Protein AF-A0A9D6NBL6-F1 (afdb_monomer_lite)

Sequence (306 aa):
MVRMITLLLVIASLLAPAAAQTPSPPPPVPIMPEVAGKTIQEAGRLLKAAGIEHWQVTSAPNPDMAGIVMAQTPVHGARLAAGREVILSVGTAHGLLDRRSGTLGGWIALGVALGVLVYGGFRLVALAQLPPAPAAPSATEQVDAVLDEALNLLMGRIGSAERAMVLLRETAKEELTVKRVHGLDPDQVWTGEQVSTTILRQATRQGKPLLLVDAVQDVRFGHRSSVADNELRSVLCIPLKDGETTFGLLYADSRMHVAGFDYADLEKARELGRNVEARLLGAGKTWSEGKVPEEPSAAVEGDAFG

Secondary structure (DSSP, 8-state):
---------S--S--------PPPPPPPPPB----TTSBHHHHHHHHHHTT----EEEEEE-GGGBTBEEEEESPTT-B--TTPPPEEEEEE------SS-------SSSSSSSS--SS----------PPPPPPPPPHHHHHHHHHHHHHHHHHHHSTT-SEEEEEEE-TTTSSEEEEEEESS-TTTTTTS--S-HHHHHHHHHHT--EEESSTTT-TTTTT-HHHHHTT-SEEEEEEEEETTEEEEEEEEEESS-TTSS-HHHHHHHHHHHHHHHHHHHHTT------PPPPP-----------

Foldseek 3Di:
DDDDDDDDDDDDDDPDPPPPPPPDPPPQFQFQADQAFHAPVVSVVVCVVSVNPAAAEAEDADQVQARGFHDWPPDGRDGHDPPRHIYTYGHHHDDPDDPPDPDDDDDPPPPPPPPPPDDDDDDDPDPPDDDPDPPDDDLVRLLLVLQVVLQCCCPPPFFPFQKKFKWFQDQVPLETATPDIHNDDNVCVQVVLLAQLVVVQCCQVVVDKDWDLAQCPPPVHVPPPSCVSNLFGIKTKHFQDDVPHGGIIIITTDNPDRNSGDPVSNVVSNVSSVVSNVSNVVSPDDGDHGDYDDDPPDPCPDDPDD

pLDDT: mean 71.1, std 20.19, range [29.97, 98.0]

Structure (mmCIF, N/CA/C/O backbone):
data_AF-A0A9D6NBL6-F1
#
_entry.id   AF-A0A9D6NBL6-F1
#
loop_
_atom_site.group_PDB
_atom_site.id
_atom_site.type_symbol
_atom_site.label_atom_id
_atom_site.label_alt_id
_atom_site.label_comp_id
_atom_site.label_asym_id
_atom_site.label_entity_id
_atom_site.label_seq_id
_atom_site.pdbx_PDB_ins_code
_atom_site.Cartn_x
_atom_site.Cartn_y
_atom_site.Cartn_z
_atom_site.occupancy
_atom_site.B_iso_or_equiv
_atom_site.auth_seq_id
_atom_site.auth_comp_id
_atom_site.auth_asym_id
_atom_site.auth_atom_id
_atom_site.pdbx_PDB_model_num
ATOM 1 N N . MET A 1 1 ? 81.855 -2.022 59.767 1.00 42.31 1 MET A N 1
ATOM 2 C CA . MET A 1 1 ? 82.919 -1.512 58.882 1.00 42.31 1 MET A CA 1
ATOM 3 C C . MET A 1 1 ? 82.778 -2.255 57.558 1.00 42.31 1 MET A C 1
ATOM 5 O O . MET A 1 1 ? 82.927 -3.462 57.566 1.00 42.31 1 MET A O 1
ATOM 9 N N . VAL A 1 2 ? 82.393 -1.525 56.50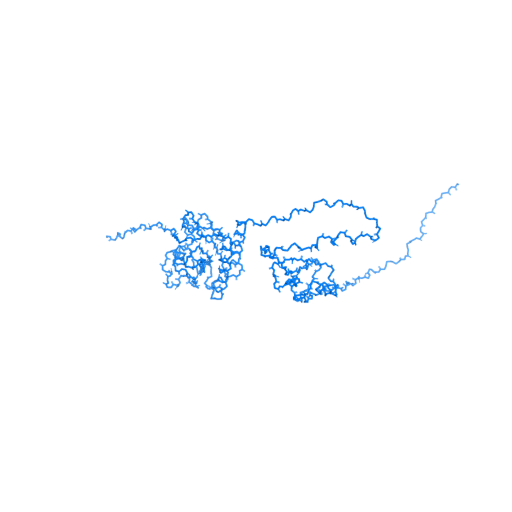2 1.00 38.72 2 VAL A N 1
ATOM 10 C CA . VAL A 1 2 ? 82.451 -1.875 55.060 1.00 38.72 2 VAL A CA 1
ATOM 11 C C . VAL A 1 2 ? 81.585 -3.072 54.595 1.00 38.72 2 VAL A C 1
ATOM 13 O O . VAL A 1 2 ? 81.906 -4.218 54.855 1.00 38.72 2 VAL A O 1
ATOM 16 N N . ARG A 1 3 ? 80.363 -2.856 54.082 1.00 44.72 3 ARG A N 1
ATOM 17 C CA . ARG A 1 3 ? 79.978 -2.484 52.694 1.00 44.72 3 ARG A CA 1
ATOM 18 C C . ARG A 1 3 ? 80.214 -3.586 51.637 1.00 44.72 3 ARG A C 1
ATOM 20 O O . ARG A 1 3 ? 81.350 -3.866 51.302 1.00 44.72 3 ARG A O 1
ATOM 27 N N . MET A 1 4 ? 79.102 -3.984 50.999 1.00 41.03 4 MET A N 1
ATOM 28 C CA . MET A 1 4 ? 78.913 -3.904 49.538 1.00 41.03 4 MET A CA 1
ATOM 29 C C . MET A 1 4 ? 79.675 -4.928 48.675 1.00 41.03 4 MET A C 1
ATOM 31 O O . MET A 1 4 ? 80.868 -4.777 48.489 1.00 41.03 4 MET A O 1
ATOM 35 N N . ILE A 1 5 ? 78.947 -5.906 48.118 1.00 50.53 5 ILE A N 1
ATOM 36 C CA . ILE A 1 5 ? 79.027 -6.496 46.755 1.00 50.53 5 ILE A CA 1
ATOM 37 C C . ILE A 1 5 ? 77.883 -7.541 46.728 1.00 50.53 5 ILE A C 1
ATOM 39 O O . ILE A 1 5 ? 77.929 -8.515 47.465 1.00 50.53 5 ILE A O 1
ATOM 43 N N . THR A 1 6 ? 76.692 -7.277 46.187 1.00 40.00 6 THR A N 1
ATOM 44 C CA . THR A 1 6 ? 76.339 -7.079 44.768 1.00 40.00 6 THR A CA 1
ATOM 45 C C . THR A 1 6 ? 76.388 -8.387 43.962 1.00 40.00 6 THR A C 1
ATOM 47 O O . THR A 1 6 ? 77.454 -8.779 43.511 1.00 40.00 6 THR A O 1
ATOM 50 N N . LEU A 1 7 ? 75.185 -8.926 43.690 1.00 39.47 7 LEU A N 1
ATOM 51 C CA . LEU A 1 7 ? 74.734 -9.441 42.380 1.00 39.47 7 LEU A CA 1
ATOM 52 C C . LEU A 1 7 ? 75.227 -10.834 41.921 1.00 39.47 7 LEU A C 1
ATOM 54 O O . LEU A 1 7 ? 76.333 -11.239 42.233 1.00 39.47 7 LEU A O 1
ATOM 58 N N . LEU A 1 8 ? 74.390 -11.491 41.095 1.00 38.31 8 LEU A N 1
ATOM 59 C CA . LEU A 1 8 ? 74.531 -12.811 40.435 1.00 38.31 8 LEU A CA 1
ATOM 60 C C . LEU A 1 8 ? 74.253 -14.014 41.363 1.00 38.31 8 LEU A C 1
ATOM 62 O O . LEU A 1 8 ? 75.092 -14.396 42.158 1.00 38.31 8 LEU A O 1
ATOM 66 N N . LEU A 1 9 ? 73.090 -14.678 41.348 1.00 41.62 9 LEU A N 1
ATOM 67 C CA . LEU A 1 9 ? 72.479 -15.393 40.219 1.00 41.62 9 LEU A CA 1
ATOM 68 C C . LEU A 1 9 ? 70.997 -15.710 40.537 1.00 41.62 9 LEU A C 1
ATOM 70 O O . LEU A 1 9 ? 70.715 -16.649 41.273 1.00 41.62 9 LEU A O 1
ATOM 74 N N . VAL A 1 10 ? 70.043 -14.958 39.972 1.00 49.22 10 VAL A N 1
ATOM 75 C CA . VAL A 1 10 ? 68.594 -15.301 39.994 1.00 49.22 10 VAL A CA 1
ATOM 76 C C . VAL A 1 10 ? 68.011 -15.374 38.571 1.00 49.22 10 VAL A C 1
ATOM 78 O O . VAL A 1 10 ? 66.807 -15.329 38.372 1.00 49.22 10 VAL A O 1
ATOM 81 N N . ILE A 1 11 ? 68.832 -15.515 37.527 1.00 50.75 11 ILE A N 1
ATOM 82 C CA . ILE A 1 11 ? 68.314 -15.538 36.147 1.00 50.75 11 ILE A CA 1
ATOM 83 C C . ILE A 1 11 ? 68.893 -16.724 35.386 1.00 50.75 11 ILE A C 1
ATOM 85 O O . ILE A 1 11 ? 69.839 -16.581 34.623 1.00 50.75 11 ILE A O 1
ATOM 89 N N . ALA A 1 12 ? 68.316 -17.902 35.613 1.00 47.25 12 ALA A N 1
ATOM 90 C CA . ALA A 1 12 ? 68.414 -19.029 34.690 1.00 47.25 12 ALA A CA 1
ATOM 91 C C . ALA A 1 12 ? 67.346 -20.077 35.026 1.00 47.25 12 ALA A C 1
ATOM 93 O O . ALA A 1 12 ? 67.638 -21.076 35.676 1.00 47.25 12 ALA A O 1
ATOM 94 N N . SER A 1 13 ? 66.103 -19.866 34.586 1.00 48.94 13 SER A N 1
ATOM 95 C CA . SER A 1 13 ? 65.219 -20.984 34.234 1.00 48.94 13 SER A CA 1
ATOM 96 C C . SER A 1 13 ? 64.084 -20.540 33.318 1.00 48.94 13 SER A C 1
ATOM 98 O O . SER A 1 13 ? 63.095 -19.956 33.743 1.00 48.94 13 SER A O 1
ATOM 100 N N . LEU A 1 14 ? 64.291 -20.896 32.051 1.00 51.06 14 LEU A N 1
ATOM 101 C CA . LEU A 1 14 ? 63.302 -21.259 31.044 1.00 51.06 14 LEU A CA 1
ATOM 102 C C . LEU A 1 14 ? 62.357 -20.161 30.545 1.00 51.06 14 LEU A C 1
ATOM 104 O O . LEU A 1 14 ? 61.205 -20.028 30.947 1.00 51.06 14 LEU A O 1
ATOM 108 N N . LEU A 1 15 ? 62.839 -19.512 29.487 1.00 50.31 15 LEU A N 1
ATOM 109 C CA . LEU A 1 15 ? 62.031 -19.132 28.336 1.00 50.31 15 LEU A CA 1
ATOM 110 C C . LEU A 1 15 ? 61.357 -20.402 27.769 1.00 50.31 15 LEU A C 1
ATOM 112 O O . LEU A 1 15 ? 61.924 -21.096 26.926 1.00 50.31 15 LEU A O 1
ATOM 116 N N . ALA A 1 16 ? 60.178 -20.752 28.281 1.00 59.03 16 ALA A N 1
ATOM 117 C CA . ALA A 1 16 ? 59.316 -21.730 27.633 1.00 59.03 16 ALA A CA 1
ATOM 118 C C . ALA A 1 16 ? 58.747 -21.085 26.357 1.00 59.03 16 ALA A C 1
ATOM 120 O O . ALA A 1 16 ? 58.306 -19.931 26.417 1.00 59.03 16 ALA A O 1
ATOM 121 N N . PRO A 1 17 ? 58.742 -21.771 25.201 1.00 50.91 17 PRO A N 1
ATOM 122 C CA . PRO A 1 17 ? 58.008 -21.272 24.051 1.00 50.91 17 PRO A CA 1
ATOM 123 C C . PRO A 1 17 ? 56.546 -21.140 24.473 1.00 50.91 17 PRO A C 1
ATOM 125 O O . PRO A 1 17 ? 55.990 -22.062 25.073 1.00 50.91 17 PRO A O 1
ATOM 128 N N . ALA A 1 18 ? 55.938 -19.986 24.198 1.00 51.62 18 ALA A N 1
ATOM 129 C CA . ALA A 1 18 ? 54.502 -19.817 24.318 1.00 51.62 18 ALA A CA 1
ATOM 130 C C . ALA A 1 18 ? 53.853 -20.895 23.445 1.00 51.62 18 ALA A C 1
ATOM 132 O O . ALA A 1 18 ? 53.799 -20.765 22.222 1.00 51.62 18 ALA A O 1
ATOM 133 N N . ALA A 1 19 ? 53.437 -21.997 24.070 1.00 52.16 19 ALA A N 1
ATOM 134 C CA . ALA A 1 19 ? 52.584 -22.972 23.434 1.00 52.16 19 ALA A CA 1
ATOM 135 C C . ALA A 1 19 ? 51.375 -22.176 22.959 1.00 52.16 19 ALA A C 1
ATOM 137 O O . ALA A 1 19 ? 50.654 -21.591 23.772 1.00 52.16 19 ALA A O 1
ATOM 138 N N . ALA A 1 20 ? 51.237 -22.063 21.638 1.00 48.53 20 ALA A N 1
ATOM 139 C CA . ALA A 1 20 ? 50.058 -21.504 21.021 1.00 48.53 20 ALA A CA 1
ATOM 140 C C . ALA A 1 20 ? 48.868 -22.212 21.665 1.00 48.53 20 ALA A C 1
ATOM 142 O O . ALA A 1 20 ? 48.699 -23.421 21.503 1.00 48.53 20 ALA A O 1
ATOM 143 N N . GLN A 1 21 ? 48.112 -21.474 22.477 1.00 52.16 21 GLN A N 1
ATOM 144 C CA . GLN A 1 21 ? 46.845 -21.949 22.996 1.00 52.16 21 GLN A CA 1
ATOM 145 C C . GLN A 1 21 ? 46.018 -22.248 21.753 1.00 52.16 21 GLN A C 1
ATOM 147 O O . GLN A 1 21 ? 45.609 -21.331 21.041 1.00 52.16 21 GLN A O 1
ATOM 152 N N . THR A 1 22 ? 45.857 -23.529 21.428 1.00 54.91 22 THR A N 1
ATOM 153 C CA . THR A 1 22 ? 44.883 -23.948 20.428 1.00 54.91 22 THR A CA 1
ATOM 154 C C . THR A 1 22 ? 43.569 -23.300 20.841 1.00 54.91 22 THR A C 1
ATOM 156 O O . THR A 1 22 ? 43.183 -23.485 22.002 1.00 54.91 22 THR A O 1
ATOM 159 N N . PRO A 1 23 ? 42.920 -22.496 19.978 1.00 55.72 23 PRO A N 1
ATOM 160 C CA . PRO A 1 23 ? 41.668 -21.863 20.350 1.00 55.72 23 PRO A CA 1
ATOM 161 C C . PRO A 1 23 ? 40.723 -22.968 20.810 1.00 55.72 23 PRO A C 1
ATOM 163 O O . PRO A 1 23 ? 40.489 -23.932 20.077 1.00 55.72 23 PRO A O 1
ATOM 166 N N . SER A 1 24 ? 40.264 -22.863 22.060 1.00 56.25 24 SER A N 1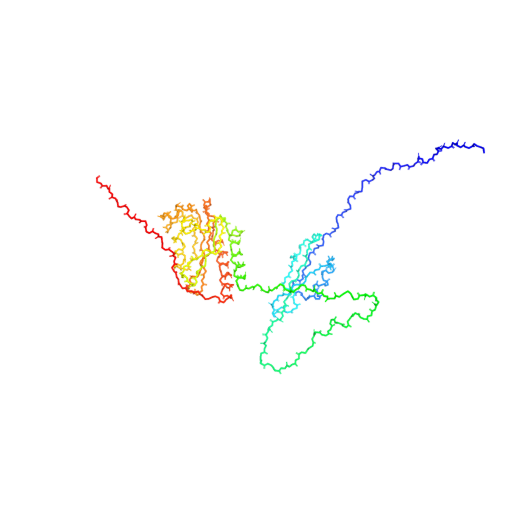
ATOM 167 C CA . SER A 1 24 ? 39.272 -23.781 22.611 1.00 56.25 24 SER A CA 1
ATOM 168 C C . SER A 1 24 ? 38.114 -23.863 21.611 1.00 56.25 24 SER A C 1
ATOM 170 O O . SER A 1 24 ? 37.695 -22.806 21.119 1.00 56.25 24 SER A O 1
ATOM 172 N N . PRO A 1 25 ? 37.629 -25.064 21.241 1.00 62.53 25 PRO A N 1
ATOM 173 C CA . PRO A 1 25 ? 36.512 -25.172 20.315 1.00 62.53 25 PRO A CA 1
ATOM 174 C C . PRO A 1 25 ? 35.356 -24.311 20.846 1.00 62.53 25 PRO A C 1
ATOM 176 O O . PRO A 1 25 ? 35.081 -24.354 22.050 1.00 62.53 25 PRO A O 1
ATOM 179 N N . PRO A 1 26 ? 34.717 -23.484 19.996 1.00 57.88 26 PRO A N 1
ATOM 180 C CA . PRO A 1 26 ? 33.642 -22.613 20.446 1.00 57.88 26 PRO A CA 1
ATOM 181 C C . PRO A 1 26 ? 32.567 -23.467 21.133 1.00 57.88 26 PRO A C 1
ATOM 183 O O . PRO A 1 26 ? 32.256 -24.554 20.631 1.00 57.88 26 PRO A O 1
ATOM 186 N N . PRO A 1 27 ? 32.020 -23.021 22.280 1.00 61.47 27 PRO A N 1
ATOM 187 C CA . PRO A 1 27 ? 30.989 -23.773 22.979 1.00 61.47 27 PRO A CA 1
ATOM 188 C C . PRO A 1 27 ? 29.836 -24.083 22.011 1.00 61.47 27 PRO A C 1
ATOM 190 O O . PRO A 1 27 ? 29.502 -23.237 21.172 1.00 61.47 27 PRO A O 1
ATOM 193 N N . PRO A 1 28 ? 29.243 -25.290 22.079 1.00 64.38 28 PRO A N 1
ATOM 194 C CA . PRO A 1 28 ? 28.155 -25.666 21.190 1.00 64.38 28 PRO A CA 1
ATOM 195 C C . PRO A 1 28 ? 27.019 -24.653 21.333 1.00 64.38 28 PRO A C 1
ATOM 197 O O . PRO A 1 28 ? 26.530 -24.400 22.431 1.00 64.38 28 PRO A O 1
ATOM 200 N N . VAL A 1 29 ? 26.636 -24.037 20.214 1.00 67.31 29 VAL A N 1
ATOM 201 C CA . VAL A 1 29 ? 25.604 -22.999 20.197 1.00 67.31 29 VAL A CA 1
ATOM 202 C C . VAL A 1 29 ? 24.261 -23.652 20.551 1.00 67.31 29 VAL A C 1
ATOM 204 O O . VAL A 1 29 ? 23.862 -24.578 19.836 1.00 67.31 29 VAL A O 1
ATOM 207 N N . PRO A 1 30 ? 23.564 -23.211 21.616 1.00 74.06 30 PRO A N 1
ATOM 208 C CA . PRO A 1 30 ? 22.284 -23.794 21.993 1.00 74.06 30 PRO A CA 1
ATOM 209 C C . PRO A 1 30 ? 21.271 -23.630 20.854 1.00 74.06 30 PRO A C 1
ATOM 211 O O . PRO A 1 30 ? 21.218 -22.600 20.176 1.00 74.06 30 PRO A O 1
ATOM 214 N N . ILE A 1 31 ? 20.493 -24.681 20.604 1.00 81.19 31 ILE A N 1
ATOM 215 C CA . ILE A 1 31 ? 19.472 -24.710 19.553 1.00 81.19 31 ILE A CA 1
ATOM 216 C C . ILE A 1 31 ? 18.121 -24.453 20.204 1.00 81.19 31 ILE A C 1
ATOM 218 O O . ILE A 1 31 ? 17.810 -25.029 21.244 1.00 81.19 31 ILE A O 1
ATOM 222 N N . MET A 1 32 ? 17.312 -23.608 19.574 1.00 84.25 32 MET A N 1
ATOM 223 C CA . MET A 1 32 ? 15.978 -23.285 20.051 1.00 84.25 32 MET A CA 1
ATOM 224 C C . MET A 1 32 ? 15.061 -24.528 20.016 1.00 84.25 32 MET A C 1
ATOM 226 O O . MET A 1 32 ? 14.773 -25.038 18.923 1.00 84.25 32 MET A O 1
ATOM 230 N N . PRO A 1 33 ? 14.575 -25.021 21.173 1.00 80.81 33 PRO A N 1
ATOM 231 C CA . PRO A 1 33 ? 13.640 -26.141 21.218 1.00 80.81 33 PRO A CA 1
ATOM 232 C C . PRO A 1 33 ? 12.247 -25.727 20.718 1.00 80.81 33 PRO A C 1
ATOM 234 O O . PRO A 1 33 ? 11.921 -24.542 20.631 1.00 80.81 33 PRO A O 1
ATOM 237 N N . GLU A 1 34 ? 11.418 -26.706 20.360 1.00 84.62 34 GLU A N 1
ATOM 238 C CA . GLU A 1 34 ? 10.006 -26.474 20.035 1.00 84.62 34 GLU A CA 1
ATOM 239 C C . GLU A 1 34 ? 9.200 -26.342 21.333 1.00 84.62 34 GLU A C 1
ATOM 241 O O . GLU A 1 34 ? 9.061 -27.290 22.106 1.00 84.62 34 GLU A O 1
ATOM 246 N N . VAL A 1 35 ? 8.708 -25.135 21.593 1.00 84.62 35 VAL A N 1
ATOM 247 C CA . VAL A 1 35 ? 7.913 -24.782 22.775 1.00 84.62 35 VAL A CA 1
ATOM 248 C C . VAL A 1 35 ? 6.533 -24.233 22.414 1.00 84.62 35 VAL A C 1
ATOM 250 O O . VAL A 1 35 ? 5.681 -24.131 23.295 1.00 84.62 35 VAL A O 1
ATOM 253 N N . ALA A 1 36 ? 6.285 -23.921 21.137 1.00 76.44 36 ALA A N 1
ATOM 254 C CA . ALA A 1 36 ? 4.958 -23.575 20.636 1.00 76.44 36 ALA A CA 1
ATOM 255 C C . ALA A 1 36 ? 3.951 -24.711 20.905 1.00 76.44 36 ALA A C 1
ATOM 257 O O . ALA A 1 36 ? 4.261 -25.894 20.765 1.00 76.44 36 ALA A O 1
ATOM 258 N N . GLY A 1 37 ? 2.747 -24.354 21.351 1.00 74.62 37 GLY A N 1
ATOM 259 C CA . GLY A 1 37 ? 1.697 -25.305 21.721 1.00 74.62 37 GLY A CA 1
ATOM 260 C C . GLY A 1 37 ? 1.888 -25.995 23.079 1.00 74.62 37 GLY A C 1
ATOM 261 O O . GLY A 1 37 ? 1.031 -26.783 23.476 1.00 74.62 37 GLY A O 1
ATOM 262 N N . LYS A 1 38 ? 2.973 -25.717 23.817 1.00 84.69 38 LYS A N 1
ATOM 263 C CA . LYS A 1 38 ? 3.170 -26.208 25.192 1.00 84.69 38 LYS A CA 1
ATOM 264 C C . LYS A 1 38 ? 2.660 -25.211 26.225 1.00 84.69 38 LYS A C 1
ATOM 266 O O . LYS A 1 38 ? 2.547 -24.011 25.968 1.00 84.69 38 LYS A O 1
ATOM 271 N N . THR A 1 39 ? 2.387 -25.711 27.427 1.00 81.88 39 THR A N 1
ATOM 272 C CA . THR A 1 39 ? 2.136 -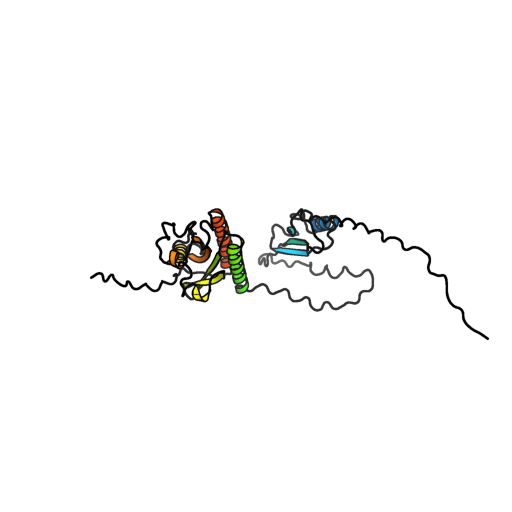24.847 28.590 1.00 81.88 39 THR A CA 1
ATOM 273 C C . THR A 1 39 ? 3.407 -24.082 28.968 1.00 81.88 39 THR A C 1
ATOM 275 O O . THR A 1 39 ? 4.519 -24.552 28.717 1.00 81.88 39 THR A O 1
ATOM 278 N N . ILE A 1 40 ? 3.278 -22.932 29.639 1.00 75.81 40 ILE A N 1
ATOM 279 C CA . ILE A 1 40 ? 4.441 -22.168 30.141 1.00 75.81 40 ILE A CA 1
ATOM 280 C C . ILE A 1 40 ? 5.385 -23.042 30.984 1.00 75.81 40 ILE A C 1
ATOM 282 O O . ILE A 1 40 ? 6.608 -22.947 30.871 1.00 75.81 40 ILE A O 1
ATOM 286 N N . GLN A 1 41 ? 4.825 -23.914 31.825 1.00 78.38 41 GLN A N 1
ATOM 287 C CA . GLN A 1 41 ? 5.601 -24.785 32.705 1.00 78.38 41 GLN A CA 1
ATOM 288 C C . GLN A 1 41 ? 6.400 -25.836 31.919 1.00 78.38 41 GLN A C 1
ATOM 290 O O . GLN A 1 41 ? 7.537 -26.152 32.271 1.00 78.38 41 GLN A O 1
ATOM 295 N N . GLU A 1 42 ? 5.825 -26.391 30.853 1.00 78.69 42 GLU A N 1
ATOM 296 C CA . GLU A 1 42 ? 6.512 -27.318 29.948 1.00 78.69 42 GLU A CA 1
ATOM 297 C C . GLU A 1 42 ? 7.564 -26.614 29.094 1.00 78.69 42 GLU A C 1
ATOM 299 O O . GLU A 1 42 ? 8.697 -27.090 29.024 1.00 78.69 42 GLU A O 1
ATOM 304 N N . ALA A 1 43 ? 7.228 -25.457 28.522 1.00 77.81 43 ALA A N 1
ATOM 305 C CA . ALA A 1 43 ? 8.152 -24.636 27.750 1.00 77.81 43 ALA A CA 1
ATOM 306 C C . ALA A 1 43 ? 9.395 -24.262 28.573 1.00 77.81 43 ALA A C 1
ATOM 308 O O . ALA A 1 43 ? 10.521 -24.452 28.117 1.00 77.81 43 ALA A O 1
ATOM 309 N N . GLY A 1 44 ? 9.214 -23.830 29.826 1.00 81.06 44 GLY A N 1
ATOM 310 C CA . GLY A 1 44 ? 10.325 -23.493 30.720 1.00 81.06 44 GLY A CA 1
ATOM 311 C C . GLY A 1 44 ? 11.229 -24.685 31.053 1.00 81.06 44 GLY A C 1
ATOM 312 O O . GLY A 1 44 ? 12.442 -24.520 31.180 1.00 81.06 44 GLY A O 1
ATOM 313 N N . ARG A 1 45 ? 10.674 -25.902 31.158 1.00 83.00 45 ARG A N 1
ATOM 314 C CA . ARG A 1 45 ? 11.482 -27.121 31.340 1.00 83.00 45 ARG A CA 1
ATOM 315 C C . ARG A 1 45 ? 12.338 -27.418 30.110 1.00 83.00 45 ARG A C 1
ATOM 317 O O . ARG A 1 45 ? 13.513 -27.738 30.263 1.00 83.00 45 ARG A O 1
ATOM 324 N N . LEU A 1 46 ? 11.765 -27.281 28.915 1.00 83.44 46 LEU A N 1
ATOM 325 C CA . LEU A 1 46 ? 12.464 -27.518 27.649 1.00 83.44 46 LEU A CA 1
ATOM 326 C C . LEU A 1 46 ? 13.570 -26.486 27.399 1.00 83.44 46 LEU A C 1
ATOM 328 O O . LEU A 1 46 ? 14.668 -26.863 26.999 1.00 83.44 46 LEU A O 1
ATOM 332 N N . LEU A 1 47 ? 13.318 -25.208 27.696 1.00 81.44 47 LEU A N 1
ATOM 333 C CA . LEU A 1 47 ? 14.320 -24.147 27.566 1.00 81.44 47 LEU A CA 1
ATOM 334 C C . LEU A 1 47 ? 15.510 -24.365 28.508 1.00 81.44 47 LEU A C 1
ATOM 336 O O . LEU A 1 47 ? 16.654 -24.351 28.057 1.00 81.44 47 LEU A O 1
ATOM 340 N N . LYS A 1 48 ? 15.255 -24.670 29.787 1.00 80.44 48 LYS A N 1
ATOM 341 C CA . LYS A 1 48 ? 16.327 -24.990 30.745 1.00 80.44 48 LYS A CA 1
ATOM 342 C C . LYS A 1 48 ? 17.136 -26.217 30.322 1.00 80.44 48 LYS A C 1
ATOM 344 O O . LYS A 1 48 ? 18.358 -26.198 30.419 1.00 80.44 48 LYS A O 1
ATOM 349 N N . ALA A 1 49 ? 16.475 -27.263 29.820 1.00 79.69 49 ALA A N 1
ATOM 350 C CA . ALA A 1 49 ? 17.151 -28.461 29.318 1.00 79.69 49 ALA A CA 1
ATOM 351 C C . ALA A 1 49 ? 18.029 -28.182 28.082 1.00 79.69 49 ALA A C 1
ATOM 353 O O . ALA A 1 49 ? 19.033 -28.860 27.884 1.00 79.69 49 ALA A O 1
ATOM 354 N N . ALA A 1 50 ? 17.682 -27.169 27.283 1.00 78.25 50 ALA A N 1
ATOM 355 C CA . ALA A 1 50 ? 18.465 -26.703 26.138 1.00 78.25 50 ALA A CA 1
ATOM 356 C C . ALA A 1 50 ? 19.594 -25.716 26.513 1.00 78.25 50 ALA A C 1
ATOM 358 O O . ALA A 1 50 ? 20.266 -25.197 25.622 1.00 78.25 50 ALA A O 1
ATOM 359 N N . GLY A 1 51 ? 19.811 -25.445 27.807 1.00 76.88 51 GLY A N 1
ATOM 360 C CA . GLY A 1 51 ? 20.827 -24.500 28.287 1.00 76.88 51 GLY A CA 1
ATOM 361 C C . GLY A 1 51 ? 20.426 -23.026 28.156 1.00 76.88 51 GLY A C 1
ATOM 362 O O . GLY A 1 51 ? 21.288 -22.152 28.169 1.00 76.88 51 GLY A O 1
ATOM 363 N N . ILE A 1 52 ? 19.129 -22.738 28.006 1.00 80.00 52 ILE A N 1
ATOM 364 C CA . ILE A 1 52 ? 18.583 -21.381 27.897 1.00 80.00 52 ILE A CA 1
ATOM 365 C C . ILE A 1 52 ? 18.072 -20.968 29.280 1.00 80.00 52 ILE A C 1
ATOM 367 O O . ILE A 1 52 ? 17.000 -21.387 29.717 1.00 80.00 52 ILE A O 1
ATOM 371 N N . GLU A 1 53 ? 18.854 -20.155 29.987 1.00 71.94 53 GLU A N 1
ATOM 372 C CA . GLU A 1 53 ? 18.539 -19.719 31.358 1.00 71.94 53 GLU A CA 1
ATOM 373 C C . GLU A 1 53 ? 17.728 -18.417 31.413 1.00 71.94 53 GLU A C 1
ATOM 375 O O . GLU A 1 53 ? 17.096 -18.115 32.429 1.00 71.94 53 GLU A O 1
ATOM 380 N N . HIS A 1 54 ? 17.720 -17.651 30.320 1.00 72.56 54 HIS A N 1
ATOM 381 C CA . HIS A 1 54 ? 17.053 -16.357 30.224 1.00 72.56 54 HIS A CA 1
ATOM 382 C C . HIS A 1 54 ? 16.109 -16.332 29.024 1.00 72.56 54 HIS A C 1
ATOM 384 O O . HIS A 1 54 ? 16.524 -16.540 27.885 1.00 72.56 54 HIS A O 1
ATOM 390 N N . TRP A 1 55 ? 14.832 -16.068 29.287 1.00 77.94 55 TRP A N 1
ATOM 391 C CA . TRP A 1 55 ? 13.816 -15.829 28.269 1.00 77.94 55 TRP A CA 1
ATOM 392 C C . TRP A 1 55 ? 12.775 -14.847 28.804 1.00 77.94 55 TRP A C 1
ATOM 394 O O . TRP A 1 55 ? 12.550 -14.750 30.012 1.00 77.94 55 TRP A O 1
ATOM 404 N N . GLN A 1 56 ? 12.127 -14.135 27.894 1.00 68.31 56 GLN A N 1
ATOM 405 C CA . GLN A 1 56 ? 11.006 -13.256 28.181 1.00 68.31 56 GLN A CA 1
ATOM 406 C C . GLN A 1 56 ? 9.692 -13.943 27.812 1.00 68.31 56 GLN A C 1
ATOM 408 O O . GLN A 1 56 ? 9.622 -14.716 26.856 1.00 68.31 56 GLN A O 1
ATOM 413 N N . VAL A 1 57 ? 8.635 -13.648 28.566 1.00 70.94 57 VAL A N 1
ATOM 414 C CA . VAL A 1 57 ? 7.274 -14.091 28.253 1.00 70.94 57 VAL A CA 1
ATOM 415 C C . VAL A 1 57 ? 6.411 -12.855 28.030 1.00 70.94 57 VAL A C 1
ATOM 417 O O . VAL A 1 57 ? 6.305 -12.005 28.909 1.00 70.94 57 VAL A O 1
ATOM 420 N N . THR A 1 58 ? 5.790 -12.763 26.861 1.00 55.62 58 THR A N 1
ATOM 421 C CA . THR A 1 58 ? 4.848 -11.710 26.478 1.00 55.62 58 THR A CA 1
ATOM 422 C C . THR A 1 58 ? 3.449 -12.307 26.398 1.00 55.62 58 THR A C 1
ATOM 424 O O . THR A 1 58 ? 3.268 -13.385 25.839 1.00 55.62 58 THR A O 1
ATOM 427 N N . SER A 1 59 ? 2.440 -11.634 26.940 1.00 61.69 59 SER A N 1
ATOM 428 C CA . SER A 1 59 ? 1.046 -12.070 26.826 1.00 61.69 59 SER A CA 1
ATOM 429 C C . SER A 1 59 ? 0.350 -11.433 25.623 1.00 61.69 59 SER A C 1
ATOM 431 O O . SER A 1 59 ? 0.562 -10.259 25.325 1.00 61.69 59 SER A O 1
ATOM 433 N N . ALA A 1 60 ? -0.507 -12.200 24.950 1.00 52.69 60 ALA A N 1
ATOM 434 C CA . ALA A 1 60 ? -1.393 -11.725 23.892 1.00 52.69 60 ALA A CA 1
ATOM 435 C C . ALA A 1 60 ? -2.837 -12.202 24.161 1.00 52.69 60 ALA A C 1
ATOM 437 O O . ALA A 1 60 ? -3.012 -13.352 24.572 1.00 52.69 60 ALA A O 1
ATOM 438 N N . PRO A 1 61 ? -3.878 -11.372 23.942 1.00 58.22 61 PRO A N 1
ATOM 439 C CA . PRO A 1 61 ? -5.268 -11.780 24.157 1.00 58.22 61 PRO A CA 1
ATOM 440 C C . PRO A 1 61 ? -5.656 -12.927 23.216 1.00 58.22 61 PRO A C 1
ATOM 442 O O . PRO A 1 61 ? -5.761 -12.739 22.007 1.00 58.22 61 PRO A O 1
ATOM 445 N N . ASN A 1 62 ? -5.857 -14.120 23.774 1.00 63.50 62 ASN A N 1
ATOM 446 C CA . ASN A 1 62 ? -6.339 -15.294 23.053 1.00 63.50 62 ASN A CA 1
ATOM 447 C C . ASN A 1 62 ? -6.987 -16.272 24.054 1.00 63.50 62 ASN A C 1
ATOM 449 O O . ASN A 1 62 ? -6.268 -17.034 24.713 1.00 63.50 62 ASN A O 1
ATOM 453 N N . PRO A 1 63 ? -8.323 -16.237 24.215 1.00 68.38 63 PRO A N 1
ATOM 454 C CA . PRO A 1 63 ? -9.023 -17.072 25.188 1.00 68.38 63 PRO A CA 1
ATOM 455 C C . PRO A 1 63 ? -8.952 -18.567 24.853 1.00 68.38 63 PRO A C 1
ATOM 457 O O . PRO A 1 63 ? -8.901 -19.379 25.775 1.00 68.38 63 PRO A O 1
ATOM 460 N N . ASP A 1 64 ? -8.861 -18.930 23.570 1.00 67.56 64 ASP A N 1
ATOM 461 C CA . ASP A 1 64 ? -8.805 -20.327 23.117 1.00 67.56 64 ASP A CA 1
ATOM 462 C C . ASP A 1 64 ? -7.449 -20.988 23.413 1.00 67.56 64 ASP A C 1
ATOM 464 O O . ASP A 1 64 ? -7.335 -22.211 23.469 1.00 67.56 64 ASP A O 1
ATOM 468 N N . MET A 1 65 ? -6.410 -20.176 23.639 1.00 62.09 65 MET A N 1
ATOM 469 C CA . MET A 1 65 ? -5.048 -20.620 23.952 1.00 62.09 65 MET A CA 1
ATOM 470 C C . MET A 1 65 ? -4.543 -20.067 25.291 1.00 62.09 65 MET A C 1
ATOM 472 O O . MET A 1 65 ? -3.342 -19.849 25.473 1.00 62.09 65 MET A O 1
ATOM 476 N N . ALA A 1 66 ? -5.451 -19.831 26.241 1.00 69.31 66 ALA A N 1
ATOM 477 C CA . ALA A 1 66 ? -5.110 -19.294 27.552 1.00 69.31 66 ALA A CA 1
ATOM 478 C C . ALA A 1 66 ? -4.066 -20.169 28.279 1.00 69.31 66 ALA A C 1
ATOM 480 O O . ALA A 1 66 ? -4.302 -21.340 28.571 1.00 69.31 66 ALA A O 1
ATOM 481 N N . GLY A 1 67 ? -2.899 -19.594 28.583 1.00 67.69 67 GLY A N 1
ATOM 482 C CA . GLY A 1 67 ? -1.787 -20.278 29.253 1.00 67.69 67 GLY A CA 1
ATOM 483 C C . GLY A 1 67 ? -0.891 -21.129 28.339 1.00 67.69 67 GLY A C 1
ATOM 484 O O . GLY A 1 67 ? 0.026 -21.791 28.838 1.00 67.69 67 GLY A O 1
ATOM 485 N N . ILE A 1 68 ? -1.121 -21.100 27.022 1.00 72.00 68 ILE A N 1
ATOM 486 C CA . ILE A 1 68 ? -0.359 -21.848 26.012 1.00 72.00 68 ILE A CA 1
ATOM 487 C C . ILE A 1 68 ? 0.570 -20.899 25.247 1.00 72.00 68 ILE A C 1
ATOM 489 O O . ILE A 1 68 ? 0.184 -19.782 24.898 1.00 72.00 68 ILE A O 1
ATOM 493 N N . VAL A 1 69 ? 1.798 -21.349 24.964 1.00 76.56 69 VAL A N 1
ATOM 494 C CA . VAL A 1 69 ? 2.747 -20.619 24.111 1.00 76.56 69 VAL A CA 1
ATOM 495 C C . VAL A 1 69 ? 2.233 -20.617 22.670 1.00 76.56 69 VAL A C 1
ATOM 497 O O . VAL A 1 69 ? 2.207 -21.650 22.004 1.00 76.56 69 VAL A O 1
ATOM 500 N N . MET A 1 70 ? 1.824 -19.449 22.191 1.00 72.00 70 MET A N 1
ATOM 501 C CA . MET A 1 70 ? 1.322 -19.220 20.838 1.00 72.00 70 MET A CA 1
ATOM 502 C C . MET A 1 70 ? 2.454 -19.080 19.826 1.00 72.00 70 MET A C 1
ATOM 504 O O . MET A 1 70 ? 2.362 -19.584 18.711 1.00 72.00 70 MET A O 1
ATOM 508 N N . ALA A 1 71 ? 3.524 -18.386 20.213 1.00 70.00 71 ALA A N 1
ATOM 509 C CA . ALA A 1 71 ? 4.657 -18.129 19.341 1.00 70.00 71 ALA A CA 1
ATOM 510 C C . ALA A 1 71 ? 5.962 -18.138 20.129 1.00 70.00 71 ALA A C 1
ATOM 512 O O . ALA A 1 71 ? 6.006 -17.776 21.305 1.00 70.00 71 ALA A O 1
ATOM 513 N N . GLN A 1 72 ? 7.031 -18.531 19.450 1.00 72.94 72 GLN A N 1
ATOM 514 C CA . GLN A 1 72 ? 8.387 -18.482 19.969 1.00 72.94 72 GLN A CA 1
ATOM 515 C C . GLN A 1 72 ? 9.268 -17.700 19.001 1.00 72.94 72 GLN A C 1
ATOM 517 O O . GLN A 1 72 ? 9.219 -17.911 17.788 1.00 72.94 72 GLN A O 1
ATOM 522 N N . THR A 1 73 ? 10.090 -16.821 19.554 1.00 70.31 73 THR A N 1
ATOM 523 C CA . THR A 1 73 ? 11.103 -16.075 18.818 1.00 70.31 73 THR A CA 1
ATOM 524 C C . THR A 1 73 ? 12.424 -16.250 19.553 1.00 70.31 73 THR A C 1
ATOM 526 O O . THR A 1 73 ? 12.508 -15.856 20.711 1.00 70.31 73 THR A O 1
ATOM 529 N N . PRO A 1 74 ? 13.476 -16.800 18.930 1.00 70.62 74 PRO A N 1
ATOM 530 C CA . PRO A 1 74 ? 13.536 -17.356 17.575 1.00 70.62 74 PRO A CA 1
ATOM 531 C C . PRO A 1 74 ? 12.661 -18.605 17.345 1.00 70.62 74 PRO A C 1
ATOM 533 O O . PRO A 1 74 ? 12.204 -19.251 18.288 1.00 70.62 74 PRO A O 1
ATOM 536 N N . VAL A 1 75 ? 12.443 -18.957 16.074 1.00 76.31 75 VAL A N 1
ATOM 537 C CA . VAL A 1 75 ? 11.710 -20.177 15.689 1.00 76.31 75 VAL A CA 1
ATOM 538 C C . VAL A 1 75 ? 12.498 -21.441 16.044 1.00 76.31 75 VAL A C 1
ATOM 540 O O . VAL A 1 75 ? 13.711 -21.397 16.257 1.00 76.31 75 VAL A O 1
ATOM 543 N N . HIS A 1 76 ? 11.808 -22.577 16.116 1.00 79.44 76 HIS A N 1
ATOM 544 C CA . HIS A 1 76 ? 12.428 -23.874 16.377 1.00 79.44 76 HIS A CA 1
ATOM 545 C C . HIS A 1 76 ? 13.610 -24.144 15.427 1.00 79.44 76 HIS A C 1
ATOM 547 O O . HIS A 1 76 ? 13.574 -23.784 14.250 1.00 79.44 76 HIS A O 1
ATOM 553 N N . GLY A 1 77 ? 14.677 -24.756 15.947 1.00 72.81 77 GLY A N 1
ATOM 554 C CA . GLY A 1 77 ? 15.872 -25.093 15.169 1.00 72.81 77 GLY A CA 1
ATOM 555 C C . GLY A 1 77 ? 16.828 -23.919 14.933 1.00 72.81 77 GLY A C 1
ATOM 556 O O . GLY A 1 77 ? 17.944 -24.124 14.452 1.00 72.81 77 GLY A O 1
ATOM 557 N N . ALA A 1 78 ? 16.448 -22.693 15.308 1.00 72.06 78 ALA A N 1
ATOM 558 C CA . ALA A 1 78 ? 17.340 -21.545 15.239 1.00 72.06 78 ALA A CA 1
ATOM 559 C C . ALA A 1 78 ? 18.513 -21.694 16.221 1.00 72.06 78 ALA A C 1
ATOM 561 O O . ALA A 1 78 ? 18.342 -22.087 17.376 1.00 72.06 78 ALA A O 1
ATOM 562 N N . ARG A 1 79 ? 19.716 -21.334 15.768 1.00 75.69 79 ARG A N 1
ATOM 563 C CA . ARG A 1 79 ? 20.906 -21.257 16.624 1.00 75.69 79 ARG A CA 1
ATOM 564 C C . ARG A 1 79 ? 20.865 -19.980 17.460 1.00 75.69 79 ARG A C 1
ATOM 566 O O . ARG A 1 79 ? 20.768 -18.882 16.911 1.00 75.69 79 ARG A O 1
ATOM 573 N N . LEU A 1 80 ? 20.980 -20.120 18.775 1.00 70.62 80 LEU A N 1
ATOM 574 C CA . LEU A 1 80 ? 20.990 -19.011 19.723 1.00 70.62 80 LEU A CA 1
ATOM 575 C C . LEU A 1 80 ? 22.426 -18.526 19.934 1.00 70.62 80 LEU A C 1
ATOM 577 O O . LEU A 1 80 ? 23.156 -19.034 20.782 1.00 70.62 80 LEU A O 1
ATOM 581 N N . ALA A 1 81 ? 22.851 -17.552 19.124 1.00 62.69 81 ALA A N 1
ATOM 582 C CA . ALA A 1 81 ? 24.114 -16.852 19.352 1.00 62.69 81 ALA A CA 1
ATOM 583 C C . ALA A 1 81 ? 24.107 -16.160 20.731 1.00 62.69 81 ALA A C 1
ATOM 585 O O . ALA A 1 81 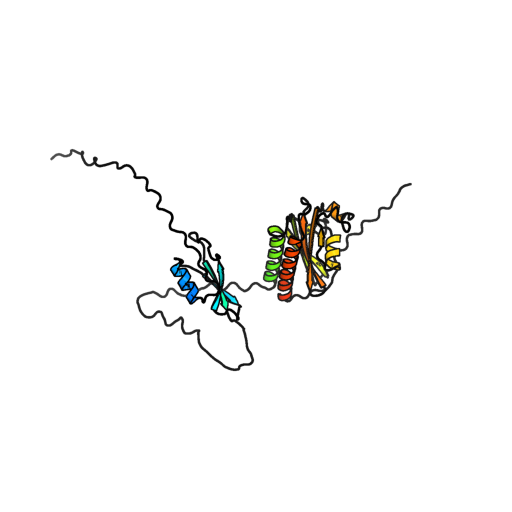? 23.057 -15.709 21.192 1.00 62.69 81 ALA A O 1
ATOM 586 N N . ALA A 1 82 ? 25.272 -16.060 21.379 1.00 54.97 82 ALA A N 1
ATOM 587 C CA . ALA A 1 82 ? 25.407 -15.405 22.681 1.00 54.97 82 ALA A CA 1
ATOM 588 C C . ALA A 1 82 ? 24.815 -13.981 22.645 1.00 54.97 82 ALA A C 1
ATOM 590 O O . ALA A 1 82 ? 25.192 -13.174 21.797 1.00 54.97 82 ALA A O 1
ATOM 591 N N . GLY A 1 83 ? 23.862 -13.695 23.539 1.00 55.16 83 GLY A N 1
ATOM 592 C CA . GLY A 1 83 ? 23.153 -12.409 23.610 1.00 55.16 83 GLY A CA 1
ATOM 593 C C . GLY A 1 83 ? 21.861 -12.312 22.786 1.00 55.16 83 GLY A C 1
ATOM 594 O O . GLY A 1 83 ? 21.218 -11.266 22.804 1.00 55.16 83 GLY A O 1
ATOM 595 N N . ARG A 1 84 ? 21.445 -13.370 22.074 1.00 57.47 84 ARG A N 1
ATOM 596 C CA . ARG A 1 84 ? 20.142 -13.404 21.393 1.00 57.47 84 ARG A CA 1
ATOM 597 C C . ARG A 1 84 ? 19.025 -13.658 22.406 1.00 57.47 84 ARG A C 1
ATOM 599 O O . ARG A 1 84 ? 19.030 -14.673 23.096 1.00 57.47 84 ARG A O 1
ATOM 606 N N . GLU A 1 85 ? 18.061 -12.751 22.461 1.00 63.62 85 GLU A N 1
ATOM 607 C CA . GLU A 1 85 ? 16.939 -12.832 23.393 1.00 63.62 85 GLU A CA 1
ATOM 608 C C . GLU A 1 85 ? 15.885 -13.846 22.920 1.00 63.62 85 GLU A C 1
ATOM 610 O O . GLU A 1 85 ? 15.528 -13.882 21.739 1.00 63.62 85 GLU A O 1
ATOM 615 N N . VAL A 1 86 ? 15.409 -14.690 23.841 1.00 73.81 86 VAL A N 1
ATOM 616 C CA . VAL A 1 86 ? 14.334 -15.661 23.595 1.00 73.81 86 VAL A CA 1
ATOM 617 C C . VAL A 1 86 ? 13.032 -15.085 24.135 1.00 73.81 86 VAL A C 1
ATOM 619 O O . VAL A 1 86 ? 12.935 -14.805 25.325 1.00 73.81 86 VAL A O 1
ATOM 622 N N . ILE A 1 87 ? 12.031 -14.920 23.276 1.00 72.06 87 ILE A N 1
ATOM 623 C CA . ILE A 1 87 ? 10.720 -14.354 23.598 1.00 72.06 87 ILE A CA 1
ATOM 624 C C . ILE A 1 87 ? 9.649 -15.411 23.323 1.00 72.06 87 ILE A C 1
ATOM 626 O O . ILE A 1 87 ? 9.567 -15.961 22.223 1.00 72.06 87 ILE A O 1
ATOM 630 N N . LEU A 1 88 ? 8.809 -15.679 24.320 1.00 68.12 88 LEU A N 1
ATOM 631 C CA . LEU A 1 88 ? 7.640 -16.547 24.210 1.00 68.12 88 LEU A CA 1
ATOM 632 C C . LEU A 1 88 ? 6.368 -15.707 24.272 1.00 68.12 88 LEU A C 1
ATOM 634 O O . LEU A 1 88 ? 6.160 -14.986 25.241 1.00 68.12 88 LEU A O 1
ATOM 638 N N . SER A 1 89 ? 5.491 -15.832 23.283 1.00 71.06 89 SER A N 1
ATOM 639 C CA . SER A 1 89 ? 4.154 -15.239 23.324 1.00 71.06 89 SER A CA 1
ATOM 640 C C . SER A 1 89 ? 3.155 -16.243 23.893 1.00 71.06 89 SER A C 1
ATOM 642 O O . SER A 1 89 ? 3.110 -17.376 23.420 1.00 71.06 89 SER A O 1
ATOM 644 N N . VAL A 1 90 ? 2.361 -15.854 24.890 1.00 71.88 90 VAL A N 1
ATOM 645 C CA . VAL A 1 90 ? 1.383 -16.716 25.570 1.00 71.88 90 VAL A CA 1
ATOM 646 C C . VAL A 1 90 ? -0.021 -16.138 25.457 1.00 71.88 90 VAL A C 1
ATOM 648 O O . VAL A 1 90 ? -0.224 -14.948 25.701 1.00 71.88 90 VAL A O 1
ATOM 651 N N . GLY A 1 91 ? -0.997 -16.994 25.152 1.00 60.56 91 GLY A N 1
ATOM 652 C CA . GLY A 1 91 ? -2.404 -16.609 25.121 1.00 60.56 91 GLY A CA 1
ATOM 653 C C . GLY A 1 91 ? -2.937 -16.284 26.515 1.00 60.56 91 GLY A C 1
ATOM 654 O O . GLY A 1 91 ? -2.689 -17.016 27.475 1.00 60.56 91 GLY A O 1
ATOM 655 N N . THR A 1 92 ? -3.684 -15.194 26.655 1.00 66.06 92 THR A N 1
ATOM 656 C CA . THR A 1 92 ? -4.419 -14.867 27.881 1.00 66.06 92 THR A CA 1
ATOM 657 C C . THR A 1 92 ? -5.917 -14.811 27.622 1.00 66.06 92 THR A C 1
ATOM 659 O O . THR A 1 92 ? -6.387 -14.199 26.663 1.00 66.06 92 THR A O 1
ATOM 662 N N . ALA A 1 93 ? -6.689 -15.414 28.527 1.00 48.38 93 ALA A N 1
ATOM 663 C CA . ALA A 1 93 ? -8.117 -15.161 28.626 1.00 48.38 93 ALA A CA 1
ATOM 664 C C . ALA A 1 93 ? -8.308 -13.808 29.327 1.00 48.38 93 ALA A C 1
ATOM 666 O O . ALA A 1 93 ? -8.255 -13.721 30.552 1.00 48.38 93 ALA A O 1
ATOM 667 N N . HIS A 1 94 ? -8.467 -12.725 28.570 1.00 47.31 94 HIS A N 1
ATOM 668 C CA . HIS A 1 94 ? -8.954 -11.461 29.124 1.00 47.31 94 HIS A CA 1
ATOM 669 C C . HIS A 1 94 ? -10.170 -10.994 28.329 1.00 47.31 94 HIS A C 1
ATOM 671 O O . HIS A 1 94 ? -10.054 -10.315 27.314 1.00 47.31 94 HIS A O 1
ATOM 677 N N . GLY A 1 95 ? -11.347 -11.391 28.815 1.00 35.34 95 GLY A N 1
ATOM 678 C CA . GLY A 1 95 ? -12.612 -10.722 28.547 1.00 35.34 95 GLY A CA 1
ATOM 679 C C . GLY A 1 95 ? -12.933 -9.822 29.736 1.00 35.34 95 GLY A C 1
ATOM 680 O O . GLY A 1 95 ? -13.167 -10.305 30.842 1.00 35.34 95 GLY A O 1
ATOM 681 N N . LEU A 1 96 ? -12.901 -8.510 29.520 1.00 31.12 96 LEU A N 1
ATOM 682 C CA . LEU A 1 96 ? -13.421 -7.522 30.459 1.00 31.12 96 LEU A CA 1
ATOM 683 C C . LEU A 1 96 ? -14.959 -7.575 30.430 1.00 31.12 96 LEU A C 1
ATOM 685 O O . LEU A 1 96 ? -15.558 -7.402 29.375 1.00 31.12 96 LEU A O 1
ATOM 689 N N . LEU A 1 97 ? -15.560 -7.740 31.615 1.00 33.41 97 LEU A N 1
ATOM 690 C CA . LEU A 1 97 ? -16.976 -7.514 31.951 1.00 33.41 97 LEU A CA 1
ATOM 691 C C . LEU A 1 97 ? -18.002 -8.511 31.369 1.00 33.41 97 LEU A C 1
ATOM 693 O O . LEU A 1 97 ? -18.649 -8.240 30.361 1.00 33.41 97 LEU A O 1
ATOM 697 N N . ASP A 1 98 ? -18.295 -9.585 32.111 1.00 35.06 98 ASP A N 1
ATOM 698 C CA . ASP A 1 98 ? -19.631 -10.194 32.063 1.00 35.06 98 ASP A CA 1
ATOM 699 C C . ASP A 1 98 ? -20.531 -9.521 33.115 1.00 35.06 98 ASP A C 1
ATOM 701 O O . ASP A 1 98 ? -20.354 -9.679 34.323 1.00 35.06 98 ASP A O 1
ATOM 705 N N . ARG A 1 99 ? -21.499 -8.725 32.648 1.00 37.66 99 ARG A N 1
ATOM 706 C CA . ARG A 1 99 ? -22.469 -7.994 33.482 1.00 37.66 99 ARG A CA 1
ATOM 707 C C . ARG A 1 99 ? -23.631 -8.886 33.957 1.00 37.66 99 ARG A C 1
ATOM 709 O O . ARG A 1 99 ? -24.543 -8.370 34.600 1.00 37.66 99 ARG A O 1
ATOM 716 N N . ARG A 1 100 ? -23.648 -10.190 33.636 1.00 36.94 100 ARG A N 1
ATOM 717 C CA . ARG A 1 100 ? -24.800 -11.076 33.898 1.00 36.94 100 ARG A CA 1
ATOM 718 C C . ARG A 1 100 ? -24.656 -12.054 35.063 1.00 36.94 100 ARG A C 1
ATOM 720 O O . ARG A 1 100 ? -25.680 -12.590 35.473 1.00 36.94 100 ARG A O 1
ATOM 727 N N . SER A 1 101 ? -23.470 -12.279 35.630 1.00 44.56 101 SER A N 1
ATOM 728 C CA . SER A 1 101 ? -23.304 -13.359 36.622 1.00 44.56 101 SER A CA 1
ATOM 729 C C . SER A 1 101 ? -23.449 -12.951 38.092 1.00 44.56 101 SER A C 1
ATOM 731 O O . SER A 1 101 ? -23.748 -13.814 38.905 1.00 44.56 101 SER A O 1
ATOM 733 N N . GLY A 1 102 ? -23.332 -11.672 38.468 1.00 34.78 102 GLY A N 1
ATOM 734 C CA . GLY A 1 102 ? -23.674 -11.219 39.830 1.00 34.78 102 GLY A CA 1
ATOM 735 C C . GLY A 1 102 ? -22.912 -11.898 40.985 1.00 34.78 102 GLY A C 1
ATOM 736 O O . GLY A 1 102 ? -23.320 -11.755 42.136 1.00 34.78 102 GLY A O 1
ATOM 737 N N . THR A 1 103 ? -21.812 -12.607 40.717 1.00 30.00 103 THR A N 1
ATOM 738 C CA . THR A 1 103 ? -21.031 -13.318 41.737 1.00 30.00 103 THR A CA 1
ATOM 739 C C . THR A 1 103 ? -19.680 -12.643 41.954 1.00 30.00 103 THR A C 1
ATOM 741 O O . THR A 1 103 ? -18.821 -12.628 41.076 1.00 30.00 103 THR A O 1
ATOM 744 N N . LEU A 1 104 ? -19.473 -12.106 43.161 1.00 36.97 104 LEU A N 1
ATOM 745 C CA . LEU A 1 104 ? -18.143 -11.784 43.675 1.00 36.97 104 LEU A CA 1
ATOM 746 C C . LEU A 1 104 ? -17.380 -13.090 43.951 1.00 36.97 104 LEU A C 1
ATOM 748 O O . LEU A 1 104 ? -17.742 -13.844 44.851 1.00 36.97 104 LEU A O 1
ATOM 752 N N . GLY A 1 105 ? -16.280 -13.314 43.240 1.00 31.03 105 GLY A N 1
ATOM 753 C CA . GLY A 1 105 ? -15.251 -14.290 43.601 1.00 31.03 105 GLY A CA 1
ATOM 754 C C . GLY A 1 105 ? -14.053 -14.118 42.668 1.00 31.03 105 GLY A C 1
ATOM 755 O O . GLY A 1 105 ? -14.227 -14.049 41.463 1.00 31.03 105 GLY A O 1
ATOM 756 N N . GLY A 1 106 ? -12.809 -13.985 43.104 1.00 29.97 106 GLY A N 1
ATOM 757 C CA . GLY A 1 106 ? -12.223 -14.135 44.425 1.00 29.97 106 GLY A CA 1
ATOM 758 C C . GLY A 1 106 ? -10.739 -14.468 44.228 1.00 29.97 106 GLY A C 1
ATOM 759 O O . GLY A 1 106 ? -10.417 -15.494 43.648 1.00 29.97 106 GLY A O 1
ATOM 760 N N . TRP A 1 107 ? -9.864 -13.576 44.696 1.00 34.28 107 TRP A N 1
ATOM 761 C CA . TRP A 1 107 ? -8.508 -13.836 45.206 1.00 34.28 107 TRP A CA 1
ATOM 762 C C . TRP A 1 107 ? -7.494 -14.643 44.359 1.00 34.28 107 TRP A C 1
ATOM 764 O O . TRP A 1 107 ? -7.274 -15.813 44.635 1.00 34.28 107 TRP A O 1
ATOM 774 N N . ILE A 1 108 ? -6.713 -13.985 43.483 1.00 35.88 108 ILE A N 1
ATOM 775 C CA . ILE A 1 108 ? -5.308 -14.391 43.179 1.00 35.88 108 ILE A CA 1
ATOM 776 C C . ILE A 1 108 ? -4.377 -13.158 43.090 1.00 35.88 108 ILE A C 1
ATOM 778 O O . ILE A 1 108 ? -3.451 -13.093 42.292 1.00 35.88 108 ILE A O 1
ATOM 782 N N . ALA A 1 109 ? -4.605 -12.146 43.934 1.00 33.91 109 ALA A N 1
ATOM 783 C CA . ALA A 1 109 ? -3.660 -11.033 44.116 1.00 33.91 109 ALA A CA 1
ATOM 784 C C . ALA A 1 109 ? -2.862 -11.120 45.437 1.00 33.91 109 ALA A C 1
ATOM 786 O O . ALA A 1 109 ? -2.009 -10.279 45.691 1.00 33.91 109 ALA A O 1
ATOM 787 N N . LEU A 1 110 ? -3.090 -12.147 46.272 1.00 34.00 110 LEU A N 1
ATOM 788 C CA . LEU A 1 110 ? -2.480 -12.256 47.611 1.00 34.00 110 LEU A CA 1
ATOM 789 C C . LEU A 1 110 ? -1.389 -13.345 47.738 1.00 34.00 110 LEU A C 1
ATOM 791 O O . LEU A 1 110 ? -0.867 -13.564 48.825 1.00 34.00 110 LEU A O 1
ATOM 795 N N . GLY A 1 111 ? -1.026 -14.035 46.649 1.00 32.75 111 GLY A N 1
ATOM 796 C CA . GLY A 1 111 ? -0.101 -15.184 46.685 1.00 32.75 111 GLY A CA 1
ATOM 797 C C . GLY A 1 111 ? 1.373 -14.888 46.383 1.00 32.75 111 GLY A C 1
ATOM 798 O O . GLY A 1 111 ? 2.228 -15.708 46.697 1.00 32.75 111 GLY A O 1
ATOM 799 N N . VAL A 1 112 ? 1.706 -13.728 45.805 1.00 35.72 112 VAL A N 1
ATOM 800 C CA . VAL A 1 112 ? 3.099 -13.404 45.418 1.00 35.72 112 VAL A CA 1
ATOM 801 C C . VAL A 1 112 ? 3.879 -12.725 46.560 1.00 35.72 112 VAL A C 1
ATOM 803 O O . VAL A 1 112 ? 5.099 -12.632 46.510 1.00 35.72 112 VAL A O 1
ATOM 806 N N . ALA A 1 113 ? 3.209 -12.327 47.648 1.00 36.38 113 ALA A N 1
ATOM 807 C CA . ALA A 1 113 ? 3.831 -11.587 48.751 1.00 36.38 113 ALA A CA 1
ATOM 808 C C . ALA A 1 113 ? 4.190 -12.424 50.002 1.00 36.38 113 ALA A C 1
ATOM 810 O O . ALA A 1 113 ? 4.808 -11.883 50.913 1.00 36.38 113 ALA A O 1
ATOM 811 N N . LEU A 1 114 ? 3.857 -13.723 50.073 1.00 32.84 114 LEU A N 1
ATOM 812 C CA . LEU A 1 114 ? 4.077 -14.543 51.286 1.00 32.84 114 LEU A CA 1
ATOM 813 C C . LEU A 1 114 ? 5.075 -15.708 51.115 1.00 32.84 114 LEU A C 1
ATOM 815 O O . LEU A 1 114 ? 5.108 -16.619 51.936 1.00 32.84 114 LEU A O 1
ATOM 819 N N . GLY A 1 115 ? 5.883 -15.692 50.049 1.00 36.72 115 GLY A N 1
ATOM 820 C CA . GLY A 1 115 ? 6.827 -16.766 49.701 1.00 36.72 115 GLY A CA 1
ATOM 821 C C . GLY A 1 115 ? 8.314 -16.432 49.871 1.00 36.72 115 GLY A C 1
ATOM 822 O O . GLY A 1 115 ? 9.147 -17.168 49.356 1.00 36.72 115 GLY A O 1
ATOM 823 N N . VAL A 1 116 ? 8.670 -15.331 50.547 1.00 38.81 116 VAL A N 1
ATOM 824 C CA . VAL A 1 116 ? 10.077 -14.908 50.753 1.00 38.81 116 VAL A CA 1
ATOM 825 C C . VAL A 1 116 ? 10.360 -14.655 52.238 1.00 38.81 116 VAL A C 1
ATOM 827 O O . VAL A 1 116 ? 10.953 -13.654 52.624 1.00 38.81 116 VAL A O 1
ATOM 830 N N . LEU A 1 117 ? 9.912 -15.559 53.112 1.00 37.34 117 LEU A N 1
ATOM 831 C CA . LEU A 1 117 ? 10.194 -15.452 54.547 1.00 37.34 117 LEU A CA 1
ATOM 832 C C . LEU A 1 117 ? 10.722 -16.752 55.154 1.00 37.34 117 LEU A C 1
ATOM 834 O O . LEU A 1 117 ? 10.301 -17.152 56.229 1.00 37.34 117 LEU A O 1
ATOM 838 N N . VAL A 1 118 ? 11.682 -17.394 54.484 1.00 41.12 118 VAL A N 1
ATOM 839 C CA . VAL A 1 118 ? 12.651 -18.288 55.136 1.00 41.12 118 VAL A CA 1
ATOM 840 C C . VAL A 1 118 ? 13.994 -18.121 54.410 1.00 41.12 118 VAL A C 1
ATOM 842 O O . VAL A 1 118 ? 14.049 -18.274 53.196 1.00 41.12 118 VAL A O 1
ATOM 845 N N . TYR A 1 119 ? 15.048 -17.809 55.173 1.00 33.50 119 TYR A N 1
ATOM 846 C CA . TYR A 1 119 ? 16.430 -17.450 54.788 1.00 33.50 119 TYR A CA 1
ATOM 847 C C . TYR A 1 119 ? 16.729 -15.966 54.482 1.00 33.50 119 TYR A C 1
ATOM 849 O O . TYR A 1 119 ? 16.850 -15.536 53.345 1.00 33.50 119 TYR A O 1
ATOM 857 N N . GLY A 1 120 ? 16.969 -15.211 55.561 1.00 33.53 120 GLY A N 1
ATOM 858 C CA . GLY A 1 120 ? 18.216 -14.451 55.741 1.00 33.53 120 GLY A CA 1
ATOM 859 C C . GLY A 1 120 ? 18.486 -13.214 54.870 1.00 33.53 120 GLY A C 1
ATOM 860 O O . GLY A 1 120 ? 19.100 -13.309 53.817 1.00 33.53 120 GLY A O 1
ATOM 861 N N . GLY A 1 121 ? 18.228 -12.029 55.435 1.00 41.03 121 GLY A N 1
ATOM 862 C CA . GLY A 1 121 ? 19.212 -10.936 55.387 1.00 41.03 121 GLY A CA 1
ATOM 863 C C . GLY A 1 121 ? 19.291 -10.034 54.149 1.00 41.03 121 GLY A C 1
ATOM 864 O O . GLY A 1 121 ? 20.380 -9.545 53.865 1.00 41.03 121 GLY A O 1
ATOM 865 N N . PHE A 1 122 ? 18.189 -9.727 53.457 1.00 37.00 122 PHE A N 1
ATOM 866 C CA . PHE A 1 122 ? 18.184 -8.667 52.436 1.00 37.00 122 PHE A CA 1
ATOM 867 C C . PHE A 1 122 ? 17.506 -7.384 52.932 1.00 37.00 122 PHE A C 1
ATOM 869 O O . PHE A 1 122 ? 16.348 -7.379 53.346 1.00 37.00 122 PHE A O 1
ATOM 876 N N . ARG A 1 123 ? 18.251 -6.270 52.884 1.00 38.47 123 ARG A N 1
ATOM 877 C CA . ARG A 1 123 ? 17.718 -4.914 53.071 1.00 38.47 123 ARG A CA 1
ATOM 878 C C . ARG A 1 123 ? 16.706 -4.634 51.958 1.00 38.47 123 ARG A C 1
ATOM 880 O O . ARG A 1 123 ? 17.056 -4.728 50.785 1.00 38.47 123 ARG A O 1
ATOM 887 N N . LEU A 1 124 ? 15.488 -4.251 52.338 1.00 34.47 124 LEU A N 1
ATOM 888 C CA . LEU A 1 124 ? 14.476 -3.693 51.440 1.00 34.47 124 LEU A CA 1
ATOM 889 C C . LEU A 1 124 ? 15.028 -2.409 50.803 1.00 34.47 124 LEU A C 1
ATOM 891 O O . LEU A 1 124 ? 14.973 -1.334 51.398 1.00 34.47 124 LEU A O 1
ATOM 895 N N . VAL A 1 125 ? 15.593 -2.522 49.602 1.00 44.91 125 VAL A N 1
ATOM 896 C CA . VAL A 1 125 ? 15.713 -1.378 48.697 1.00 44.91 125 VAL A CA 1
ATOM 897 C C . VAL A 1 125 ? 14.320 -1.152 48.125 1.00 44.91 125 VAL A C 1
ATOM 899 O O . VAL A 1 125 ? 13.684 -2.075 47.622 1.00 44.91 125 VAL A O 1
ATOM 902 N N . ALA A 1 126 ? 13.822 0.065 48.316 1.00 39.03 126 ALA A N 1
ATOM 903 C CA . ALA A 1 126 ? 12.471 0.484 48.000 1.00 39.03 126 ALA A CA 1
ATOM 904 C C . ALA A 1 126 ? 12.044 0.085 46.575 1.00 39.03 126 ALA A C 1
ATOM 906 O O . ALA A 1 126 ? 12.684 0.464 45.598 1.00 39.03 126 ALA A O 1
ATOM 907 N N . LEU A 1 127 ? 10.906 -0.607 46.474 1.00 43.84 127 LEU A N 1
ATOM 908 C CA . LEU A 1 127 ? 10.115 -0.773 45.250 1.00 43.84 127 LEU A CA 1
ATOM 909 C C . LEU A 1 127 ? 9.419 0.550 44.888 1.00 43.84 127 LEU A C 1
ATOM 911 O O . LEU A 1 127 ? 8.194 0.631 44.827 1.00 43.84 127 LEU A O 1
ATOM 915 N N . ALA A 1 128 ? 10.189 1.616 44.700 1.00 49.31 128 ALA A N 1
ATOM 916 C CA . ALA A 1 128 ? 9.676 2.851 44.140 1.00 49.31 128 ALA A CA 1
ATOM 917 C C . ALA A 1 128 ? 10.119 2.927 42.679 1.00 49.31 128 ALA A C 1
ATOM 919 O O . ALA A 1 128 ? 11.309 3.019 42.404 1.00 49.31 128 ALA A O 1
ATOM 920 N N . GLN A 1 129 ? 9.120 2.944 41.790 1.00 55.47 129 GLN A N 1
ATOM 921 C CA . GLN A 1 129 ? 9.189 3.324 40.374 1.00 55.47 129 GLN A CA 1
ATOM 922 C C . GLN A 1 129 ? 9.541 2.194 39.392 1.00 55.47 129 GLN A C 1
ATOM 924 O O . GLN A 1 129 ? 10.585 2.205 38.748 1.00 55.47 129 GLN A O 1
ATOM 929 N N . LEU A 1 130 ? 8.587 1.278 39.160 1.00 49.97 130 LEU A N 1
ATOM 930 C CA . LEU A 1 130 ? 8.407 0.829 37.775 1.00 49.97 130 LEU A CA 1
ATOM 931 C C . LEU A 1 130 ? 7.985 2.060 36.950 1.00 49.97 130 LEU A C 1
ATOM 933 O O . LEU A 1 130 ? 7.093 2.787 37.405 1.00 49.97 130 LEU A O 1
ATOM 937 N N . PRO A 1 131 ? 8.586 2.317 35.773 1.00 55.09 131 PRO A N 1
ATOM 938 C CA . PRO A 1 131 ? 8.033 3.306 34.859 1.00 55.09 131 PRO A CA 1
ATOM 939 C C . PRO A 1 131 ? 6.577 2.911 34.559 1.00 55.09 131 PRO A C 1
ATOM 941 O O . PRO A 1 131 ? 6.297 1.713 34.435 1.00 55.09 131 PRO A O 1
ATOM 944 N N . PRO A 1 132 ? 5.630 3.867 34.491 1.00 61.72 132 PRO A N 1
ATOM 945 C CA . PRO A 1 132 ? 4.273 3.543 34.071 1.00 61.72 132 PRO A CA 1
ATOM 946 C C . PRO A 1 132 ? 4.355 2.800 32.735 1.00 61.72 132 PRO A C 1
ATOM 948 O O . PRO A 1 132 ? 5.141 3.188 31.868 1.00 61.72 132 PRO A O 1
ATOM 951 N N . ALA A 1 133 ? 3.591 1.710 32.595 1.00 59.78 133 ALA A N 1
ATOM 952 C CA . ALA A 1 133 ? 3.477 1.007 31.321 1.00 59.78 133 ALA A CA 1
ATOM 953 C C . ALA A 1 133 ? 3.234 2.051 30.217 1.00 59.78 133 ALA A C 1
ATOM 955 O O . ALA A 1 133 ? 2.440 2.971 30.458 1.00 59.78 133 ALA A O 1
ATOM 956 N N . PRO A 1 134 ? 3.930 1.970 29.064 1.00 63.00 134 PRO A N 1
ATOM 957 C CA . PRO A 1 134 ? 3.729 2.940 27.999 1.00 63.00 134 PRO A CA 1
ATOM 958 C C . PRO A 1 134 ? 2.233 2.993 27.710 1.00 63.00 134 PRO A C 1
ATOM 960 O O . PRO A 1 134 ? 1.590 1.947 27.572 1.00 63.00 134 PRO A O 1
ATOM 963 N N . ALA A 1 135 ? 1.666 4.200 27.737 1.00 63.78 135 ALA A N 1
ATOM 964 C CA . ALA A 1 135 ? 0.253 4.384 27.462 1.00 63.78 135 ALA A CA 1
ATOM 965 C C . ALA A 1 135 ? -0.068 3.684 26.137 1.00 63.78 135 ALA A C 1
ATOM 967 O O . ALA A 1 135 ? 0.716 3.771 25.188 1.00 63.78 135 ALA A O 1
ATOM 968 N N . ALA A 1 136 ? -1.182 2.950 26.091 1.00 63.34 136 ALA A N 1
ATOM 969 C CA . ALA A 1 136 ? -1.631 2.362 24.838 1.00 63.34 136 ALA A CA 1
ATOM 970 C C . ALA A 1 136 ? -1.689 3.477 23.778 1.00 63.34 136 ALA A C 1
ATOM 972 O O . ALA A 1 136 ? -2.176 4.566 24.103 1.00 63.34 136 ALA A O 1
ATOM 973 N N . PRO A 1 137 ? -1.176 3.238 22.558 1.00 64.12 137 PRO A N 1
ATOM 974 C CA . PRO A 1 137 ? -1.129 4.269 21.534 1.00 64.12 137 PRO A CA 1
ATOM 975 C C . PRO A 1 137 ? -2.534 4.817 21.308 1.00 64.12 137 PRO A C 1
ATOM 977 O O . PR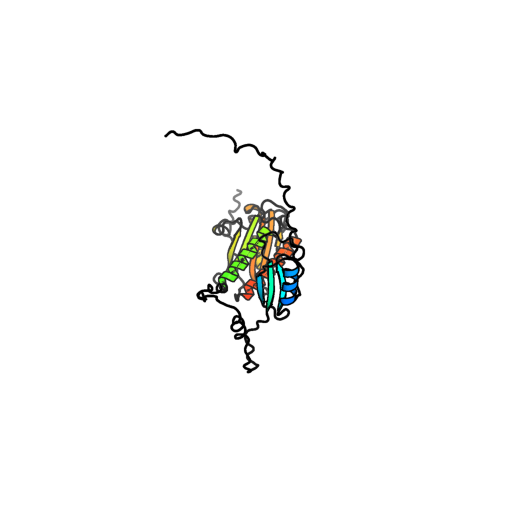O A 1 137 ? -3.514 4.065 21.250 1.00 64.12 137 PRO A O 1
ATOM 980 N N . SER A 1 138 ? -2.637 6.133 21.198 1.00 71.62 138 SER A N 1
ATOM 981 C CA . SER A 1 138 ? -3.873 6.810 20.829 1.00 71.62 138 SER A CA 1
ATOM 982 C C . SER A 1 138 ? -4.405 6.274 19.494 1.00 71.62 138 SER A C 1
ATOM 984 O O . SER A 1 138 ? -3.663 5.722 18.679 1.00 71.62 138 SER A O 1
ATOM 986 N N . ALA A 1 139 ? -5.705 6.442 19.234 1.00 72.06 139 ALA A N 1
ATOM 987 C CA . ALA A 1 139 ? -6.307 6.006 17.970 1.00 72.06 139 ALA A CA 1
ATOM 988 C C . ALA A 1 139 ? -5.593 6.612 16.742 1.00 72.06 139 ALA A C 1
ATOM 990 O O . ALA A 1 139 ? -5.474 5.960 15.709 1.00 72.06 139 ALA A O 1
ATOM 991 N N . THR A 1 140 ? -5.067 7.834 16.870 1.00 73.38 140 THR A N 1
ATOM 992 C CA . THR A 1 140 ? -4.272 8.494 15.828 1.00 73.38 140 THR A CA 1
ATOM 993 C C . THR A 1 140 ? -2.923 7.805 15.618 1.00 73.38 140 THR A C 1
ATOM 995 O O . THR A 1 140 ? -2.599 7.469 14.485 1.00 73.38 140 THR A O 1
ATOM 998 N N . GLU A 1 141 ? -2.187 7.502 16.692 1.00 80.75 141 GLU A N 1
ATOM 999 C CA . GLU A 1 141 ? -0.895 6.795 16.613 1.00 80.75 141 GLU A CA 1
ATOM 1000 C C . GLU A 1 141 ? -1.044 5.377 16.045 1.00 80.75 141 GLU A C 1
ATOM 1002 O O . GLU A 1 141 ? -0.183 4.910 15.302 1.00 80.75 141 GLU A O 1
ATOM 1007 N N . GLN A 1 142 ? -2.155 4.695 16.343 1.00 80.69 142 GLN A N 1
ATOM 1008 C CA . GLN A 1 142 ? -2.457 3.386 15.756 1.00 80.69 142 GLN A CA 1
ATOM 1009 C C . GLN A 1 142 ? -2.699 3.479 14.248 1.00 80.69 142 GLN A C 1
ATOM 1011 O O . GLN A 1 142 ? -2.182 2.652 13.499 1.00 80.69 142 GLN A O 1
ATOM 1016 N N . VAL A 1 143 ? -3.463 4.482 13.800 1.00 87.44 143 VAL A N 1
ATOM 1017 C CA . VAL A 1 143 ? -3.679 4.736 12.369 1.00 87.44 143 VAL A CA 1
ATOM 1018 C C . VAL A 1 143 ? -2.350 5.043 11.693 1.00 87.44 143 VAL A C 1
ATOM 1020 O O . VAL A 1 143 ? -2.034 4.413 10.691 1.00 87.44 143 VAL A O 1
ATOM 1023 N N . ASP A 1 144 ? -1.551 5.947 12.254 1.00 89.06 144 ASP A N 1
ATOM 1024 C CA . ASP A 1 144 ? -0.254 6.315 11.692 1.00 89.06 144 ASP A CA 1
ATOM 1025 C C . ASP A 1 144 ? 0.670 5.102 11.536 1.00 89.06 144 ASP A C 1
ATOM 1027 O O . ASP A 1 144 ? 1.184 4.869 10.441 1.00 89.06 144 ASP A O 1
ATOM 1031 N N . ALA A 1 145 ? 0.766 4.253 12.564 1.00 90.12 145 ALA A N 1
ATOM 1032 C CA . ALA A 1 145 ? 1.553 3.024 12.510 1.00 90.12 145 ALA A CA 1
ATOM 1033 C C . ALA A 1 145 ? 1.106 2.067 11.389 1.00 90.12 145 ALA A C 1
ATOM 1035 O O . ALA A 1 145 ? 1.945 1.447 10.737 1.00 90.12 145 ALA A O 1
ATOM 1036 N N . VAL A 1 146 ? -0.205 1.953 11.134 1.00 93.56 146 VAL A N 1
ATOM 1037 C CA . VAL A 1 146 ? -0.745 1.126 10.038 1.00 93.56 146 VAL A CA 1
ATOM 1038 C C . VAL A 1 146 ? -0.318 1.679 8.678 1.00 93.56 146 VAL A C 1
ATOM 1040 O O . VAL A 1 146 ? 0.050 0.912 7.790 1.00 93.56 146 VAL A O 1
ATOM 1043 N N . LEU A 1 147 ? -0.370 3.002 8.500 1.00 94.19 147 LEU A N 1
ATOM 1044 C CA . LEU A 1 147 ? -0.021 3.645 7.231 1.00 94.19 147 LEU A CA 1
ATOM 1045 C C . LEU A 1 147 ? 1.482 3.566 6.954 1.00 94.19 147 LEU A C 1
ATOM 1047 O O . LEU A 1 147 ? 1.877 3.314 5.815 1.00 94.19 147 LEU A O 1
ATOM 1051 N N . ASP A 1 148 ? 2.305 3.736 7.990 1.00 94.62 148 ASP A N 1
ATOM 1052 C CA . ASP A 1 148 ? 3.756 3.567 7.909 1.00 94.62 148 ASP A CA 1
ATOM 1053 C C . ASP A 1 148 ? 4.131 2.124 7.553 1.00 94.62 148 ASP A C 1
ATOM 1055 O O . ASP A 1 148 ? 4.954 1.883 6.668 1.00 94.62 148 ASP A O 1
ATOM 1059 N N . GLU A 1 149 ? 3.487 1.144 8.186 1.00 94.94 149 GLU A N 1
ATOM 1060 C CA . GLU A 1 149 ? 3.675 -0.269 7.864 1.00 94.94 149 GLU A CA 1
ATOM 1061 C C . GLU A 1 149 ? 3.265 -0.585 6.419 1.00 94.94 149 GLU A C 1
ATOM 1063 O O . GLU A 1 149 ? 4.017 -1.242 5.698 1.00 94.94 149 GLU A O 1
ATOM 1068 N N . ALA A 1 150 ? 2.114 -0.080 5.966 1.00 95.75 150 ALA A N 1
ATOM 1069 C CA . ALA A 1 150 ? 1.637 -0.286 4.603 1.00 95.75 150 ALA A CA 1
ATOM 1070 C C . ALA A 1 150 ? 2.629 0.253 3.562 1.00 95.75 150 ALA A C 1
ATOM 1072 O O . ALA A 1 150 ? 2.979 -0.464 2.623 1.00 95.75 150 ALA A O 1
ATOM 1073 N N . LEU A 1 151 ? 3.131 1.479 3.752 1.00 95.62 151 LEU A N 1
ATOM 1074 C CA . LEU A 1 151 ? 4.131 2.072 2.863 1.00 95.62 151 LEU A CA 1
ATOM 1075 C C . LEU A 1 151 ? 5.424 1.242 2.840 1.00 95.62 151 LEU A C 1
ATOM 1077 O O . LEU A 1 151 ? 5.950 0.939 1.768 1.00 95.62 151 LEU A O 1
ATOM 1081 N N . ASN A 1 152 ? 5.913 0.830 4.012 1.00 95.31 152 ASN A N 1
ATOM 1082 C CA . ASN A 1 152 ? 7.134 0.033 4.125 1.00 95.31 152 ASN A CA 1
ATOM 1083 C C . ASN A 1 152 ? 6.999 -1.344 3.458 1.00 95.31 152 ASN A C 1
ATOM 1085 O O . ASN A 1 152 ? 7.954 -1.833 2.855 1.00 95.31 152 ASN A O 1
ATOM 1089 N N . LEU A 1 153 ? 5.826 -1.976 3.539 1.00 93.94 153 LEU A N 1
ATOM 1090 C CA . LEU A 1 153 ? 5.570 -3.264 2.893 1.00 93.94 153 LEU A CA 1
ATOM 1091 C C . LEU A 1 153 ? 5.452 -3.139 1.370 1.00 93.94 153 LEU A C 1
ATOM 1093 O O . LEU A 1 153 ? 5.979 -4.005 0.671 1.00 93.94 153 LEU A O 1
ATOM 1097 N N . LEU A 1 154 ? 4.836 -2.066 0.860 1.00 93.56 154 LEU A N 1
ATOM 1098 C CA . LEU A 1 154 ? 4.835 -1.765 -0.577 1.00 93.56 154 LEU A CA 1
ATOM 1099 C C . LEU A 1 154 ? 6.266 -1.626 -1.106 1.00 93.56 154 LEU A C 1
ATOM 1101 O O . LEU A 1 154 ? 6.613 -2.275 -2.084 1.00 93.56 154 LEU A O 1
ATOM 1105 N N . MET A 1 155 ? 7.109 -0.851 -0.419 1.00 92.62 155 MET A N 1
ATOM 1106 C CA . MET A 1 155 ? 8.491 -0.610 -0.849 1.00 92.62 155 MET A CA 1
ATOM 1107 C C . MET A 1 155 ? 9.420 -1.815 -0.649 1.00 92.62 155 MET A C 1
ATOM 1109 O O . MET A 1 155 ? 10.351 -2.011 -1.422 1.00 92.62 155 MET A O 1
ATOM 1113 N N . GLY A 1 156 ? 9.218 -2.605 0.410 1.00 87.50 156 GLY A N 1
ATOM 1114 C CA . GLY A 1 156 ? 10.171 -3.639 0.821 1.00 87.50 156 GLY A CA 1
ATOM 1115 C C . GLY A 1 156 ? 9.807 -5.070 0.430 1.00 87.50 156 GLY A C 1
ATOM 1116 O O . GLY A 1 156 ? 10.649 -5.959 0.568 1.00 87.50 156 GLY A O 1
ATOM 1117 N N . ARG A 1 157 ? 8.557 -5.338 0.028 1.00 84.31 157 ARG A N 1
ATOM 1118 C CA . ARG A 1 157 ? 8.066 -6.716 -0.172 1.00 84.31 157 ARG A CA 1
ATOM 1119 C C . ARG A 1 157 ? 7.211 -6.940 -1.417 1.00 84.31 157 ARG A C 1
ATOM 1121 O O . ARG A 1 157 ? 6.881 -8.097 -1.688 1.00 84.31 157 ARG A O 1
ATOM 1128 N N . ILE A 1 158 ? 6.829 -5.888 -2.138 1.00 84.19 158 ILE A N 1
ATOM 1129 C CA . ILE A 1 158 ? 5.921 -5.983 -3.284 1.00 84.19 158 ILE A CA 1
ATOM 1130 C C . ILE A 1 158 ? 6.638 -5.444 -4.521 1.00 84.19 158 ILE A C 1
ATOM 1132 O O . ILE A 1 158 ? 6.794 -4.237 -4.686 1.00 84.19 158 ILE A O 1
ATOM 1136 N N . GLY A 1 159 ? 7.051 -6.362 -5.395 1.00 86.62 159 GLY A N 1
ATOM 1137 C CA . GLY A 1 159 ? 7.702 -6.034 -6.657 1.00 86.62 159 GLY A CA 1
ATOM 1138 C C . GLY A 1 159 ? 8.958 -5.169 -6.517 1.00 86.62 159 GLY A C 1
ATOM 1139 O O . GLY A 1 159 ? 9.684 -5.226 -5.525 1.00 86.62 159 GLY A O 1
ATOM 1140 N N . SER A 1 160 ? 9.210 -4.377 -7.556 1.00 88.12 160 SER A N 1
ATOM 1141 C CA . SER A 1 160 ? 10.320 -3.423 -7.667 1.00 88.12 160 SER A CA 1
ATOM 1142 C C . SER A 1 160 ? 9.801 -1.984 -7.625 1.00 88.12 160 SER A C 1
ATOM 1144 O O . SER A 1 160 ? 10.042 -1.204 -8.546 1.00 88.12 160 SER A O 1
ATOM 1146 N N . ALA A 1 161 ? 9.036 -1.643 -6.583 1.00 90.38 161 ALA A N 1
ATOM 1147 C CA . ALA A 1 161 ? 8.538 -0.284 -6.394 1.00 90.38 161 ALA A CA 1
ATOM 1148 C C . ALA A 1 161 ? 9.692 0.709 -6.191 1.00 90.38 161 ALA A C 1
ATOM 1150 O O . ALA A 1 161 ? 10.568 0.505 -5.352 1.00 90.38 161 ALA A O 1
ATOM 1151 N N . GLU A 1 162 ? 9.664 1.811 -6.934 1.00 91.00 162 GLU A N 1
ATOM 1152 C CA . GLU A 1 162 ? 10.572 2.950 -6.736 1.00 91.00 162 GLU A CA 1
ATOM 1153 C C . GLU A 1 162 ? 9.884 4.071 -5.967 1.00 91.00 162 GLU A C 1
ATOM 1155 O O . GLU A 1 162 ? 10.512 4.773 -5.172 1.00 91.00 162 GLU A O 1
ATOM 1160 N N . ARG A 1 163 ? 8.583 4.237 -6.212 1.00 93.50 163 ARG A N 1
ATOM 1161 C CA . ARG A 1 163 ? 7.746 5.234 -5.559 1.00 93.50 163 ARG A CA 1
ATOM 1162 C C . ARG A 1 163 ? 6.506 4.555 -5.019 1.00 93.50 163 ARG A C 1
ATOM 1164 O O . ARG A 1 163 ? 5.946 3.665 -5.659 1.00 93.50 163 ARG A O 1
ATOM 1171 N N . ALA A 1 164 ? 6.060 4.995 -3.852 1.00 95.00 164 ALA A N 1
ATOM 1172 C CA . ALA A 1 164 ? 4.836 4.501 -3.248 1.00 95.00 164 ALA A CA 1
ATOM 1173 C C . ALA A 1 164 ? 4.149 5.587 -2.430 1.00 95.00 164 ALA A C 1
ATOM 1175 O O . ALA A 1 164 ? 4.783 6.510 -1.922 1.00 95.00 164 ALA A O 1
ATOM 1176 N N . MET A 1 165 ? 2.837 5.468 -2.277 1.00 94.75 165 MET A N 1
ATOM 1177 C CA . MET A 1 165 ? 2.062 6.339 -1.407 1.00 94.75 165 MET A CA 1
ATOM 1178 C C . MET A 1 165 ? 0.841 5.636 -0.838 1.00 94.75 165 MET A C 1
ATOM 1180 O O . MET A 1 165 ? 0.294 4.696 -1.419 1.00 94.75 165 MET A O 1
ATOM 1184 N N . VAL A 1 166 ? 0.383 6.176 0.284 1.00 95.19 166 VAL A N 1
ATOM 1185 C CA . VAL A 1 166 ? -0.893 5.831 0.894 1.00 95.19 166 VAL A CA 1
ATOM 1186 C C . VAL A 1 166 ? -1.773 7.070 0.883 1.00 95.19 166 VAL A C 1
ATOM 1188 O O . VAL A 1 166 ? -1.436 8.101 1.474 1.00 95.19 166 VAL A O 1
ATOM 1191 N N . LEU A 1 167 ? -2.903 6.956 0.198 1.00 92.31 167 LEU A N 1
ATOM 1192 C CA . LEU A 1 167 ? -3.912 7.995 0.058 1.00 92.31 167 LEU A CA 1
ATOM 1193 C C . LEU A 1 167 ? -5.122 7.606 0.898 1.00 92.31 167 LEU A C 1
ATOM 1195 O O . LEU A 1 167 ? -5.644 6.507 0.732 1.00 92.31 167 LEU A O 1
ATOM 1199 N N . LEU A 1 168 ? -5.601 8.504 1.754 1.00 90.88 168 LEU A N 1
ATOM 1200 C CA . LEU A 1 168 ? -6.875 8.331 2.453 1.00 90.88 168 LEU A CA 1
ATOM 1201 C C . LEU A 1 168 ? -7.775 9.528 2.183 1.00 90.88 168 LEU A C 1
ATOM 1203 O O . LEU A 1 168 ? -7.315 10.675 2.159 1.00 90.88 168 LEU A O 1
ATOM 1207 N N . ARG A 1 169 ? -9.068 9.268 2.035 1.00 84.56 169 ARG A N 1
ATOM 1208 C CA . ARG A 1 169 ? -10.088 10.302 1.940 1.00 84.56 169 ARG A CA 1
ATOM 1209 C C . ARG A 1 169 ? -10.148 11.079 3.241 1.00 84.56 169 ARG A C 1
ATOM 1211 O O . ARG A 1 169 ? -10.188 10.488 4.307 1.00 84.56 169 ARG A O 1
ATOM 1218 N N . GLU A 1 170 ? -10.186 12.397 3.183 1.00 71.88 170 GLU A N 1
ATOM 1219 C CA . GLU A 1 170 ? -10.455 13.207 4.368 1.00 71.88 170 GLU A CA 1
ATOM 1220 C C . GLU A 1 170 ? -11.957 13.489 4.472 1.00 71.88 170 GLU A C 1
ATOM 1222 O O . GLU A 1 170 ? -12.527 14.118 3.584 1.00 71.88 170 GLU A O 1
ATOM 1227 N N . THR A 1 171 ? -12.605 13.053 5.560 1.00 64.81 171 THR A N 1
ATOM 1228 C CA . THR A 1 171 ? -14.056 13.237 5.779 1.00 64.81 171 THR A CA 1
ATOM 1229 C C . THR A 1 171 ? -14.487 14.702 5.661 1.00 64.81 171 THR A C 1
ATOM 1231 O O . THR A 1 171 ? -15.599 14.982 5.238 1.00 64.81 171 THR A O 1
ATOM 1234 N N . ALA A 1 172 ? -13.601 15.646 5.999 1.00 58.91 172 ALA A N 1
ATOM 1235 C CA . ALA A 1 172 ? -13.885 17.077 5.926 1.00 58.91 172 ALA A CA 1
ATOM 1236 C C . ALA A 1 172 ? -13.830 17.663 4.504 1.00 58.91 172 ALA A C 1
ATOM 1238 O O . ALA A 1 172 ? -14.422 18.713 4.271 1.00 58.91 172 ALA A O 1
ATOM 1239 N N . LYS A 1 173 ? -13.102 17.031 3.575 1.00 58.12 173 LYS A N 1
ATOM 1240 C CA . LYS A 1 173 ? -12.858 17.567 2.223 1.00 58.12 173 LYS A CA 1
ATOM 1241 C C . LYS A 1 173 ? -13.448 16.713 1.108 1.00 58.12 173 LYS A C 1
ATOM 1243 O O . LYS A 1 173 ? -13.421 17.131 -0.036 1.00 58.12 173 LYS A O 1
ATOM 1248 N N . GLU A 1 174 ? -13.916 15.505 1.423 1.00 66.12 174 GLU A N 1
ATOM 1249 C CA . GLU A 1 174 ? -14.332 14.483 0.451 1.00 66.12 174 GLU A CA 1
ATOM 1250 C C . GLU A 1 174 ? -13.276 14.148 -0.620 1.00 66.12 174 GLU A C 1
ATOM 1252 O O . GLU A 1 174 ? -13.559 13.428 -1.573 1.00 66.12 174 GLU A O 1
ATOM 1257 N N . GLU A 1 175 ? -12.029 14.570 -0.433 1.00 73.75 175 GLU A N 1
ATOM 1258 C CA . GLU A 1 175 ? -10.925 14.380 -1.371 1.00 73.75 175 GLU A CA 1
ATOM 1259 C C . GLU A 1 175 ? -9.897 13.388 -0.824 1.00 73.75 175 GLU A C 1
ATOM 1261 O O . GLU A 1 175 ? -9.730 13.233 0.392 1.00 73.75 175 GLU A O 1
ATOM 1266 N N . LEU A 1 176 ? -9.198 12.701 -1.732 1.00 81.94 176 LEU A N 1
ATOM 1267 C CA . LEU A 1 176 ? -8.049 11.874 -1.373 1.00 81.94 176 LEU A CA 1
ATOM 1268 C C . LEU A 1 176 ? -6.882 12.770 -0.962 1.00 81.94 176 LEU A C 1
ATOM 1270 O O . LEU A 1 176 ? -6.438 13.627 -1.718 1.00 81.94 176 LEU A O 1
ATOM 1274 N N . THR A 1 177 ? -6.353 12.521 0.230 1.00 85.12 177 THR A N 1
ATOM 1275 C CA . THR A 1 177 ? -5.193 13.228 0.773 1.00 85.12 177 THR A CA 1
ATOM 1276 C C . THR A 1 177 ? -4.026 12.264 0.917 1.00 85.12 177 THR A C 1
ATOM 1278 O O . THR A 1 177 ? -4.201 11.117 1.341 1.00 85.12 177 THR A O 1
ATOM 1281 N N . VAL A 1 178 ? -2.826 12.725 0.570 1.00 89.00 178 VAL A N 1
ATOM 1282 C CA . VAL A 1 178 ? -1.592 11.961 0.772 1.00 89.00 178 VAL A CA 1
ATOM 1283 C C . VAL A 1 178 ? -1.344 11.862 2.270 1.00 89.00 178 VAL A C 1
ATOM 1285 O O . VAL A 1 178 ? -1.250 12.876 2.957 1.00 89.00 178 VAL A O 1
ATOM 1288 N N . LYS A 1 179 ? -1.286 10.635 2.792 1.00 90.81 179 LYS A N 1
ATOM 1289 C CA . LYS A 1 179 ? -0.973 10.383 4.204 1.00 90.81 179 LYS A CA 1
ATOM 1290 C C . LYS A 1 179 ? 0.455 9.920 4.403 1.00 90.81 179 LYS A C 1
ATOM 1292 O O . LYS A 1 179 ? 1.044 10.253 5.427 1.00 90.81 179 LYS A O 1
ATOM 1297 N N . ARG A 1 180 ? 0.988 9.152 3.453 1.00 93.38 180 ARG A N 1
ATOM 1298 C CA . ARG A 1 180 ? 2.368 8.660 3.440 1.00 93.38 180 ARG A CA 1
ATOM 1299 C C . ARG A 1 180 ? 2.885 8.607 2.018 1.00 93.38 180 ARG A C 1
ATOM 1301 O O . ARG A 1 180 ? 2.110 8.349 1.099 1.00 93.38 180 ARG A O 1
ATOM 1308 N N . VAL A 1 181 ? 4.182 8.829 1.858 1.00 93.50 181 VAL A N 1
ATOM 1309 C CA . VAL A 1 181 ? 4.831 8.872 0.554 1.00 93.50 181 VAL A CA 1
ATOM 1310 C C . VAL A 1 181 ? 6.280 8.399 0.646 1.00 93.50 181 VAL A C 1
ATOM 1312 O O . VAL A 1 181 ? 6.948 8.612 1.655 1.00 93.50 181 VAL A O 1
ATOM 1315 N N . HIS A 1 182 ? 6.756 7.754 -0.412 1.00 92.12 182 HIS A N 1
ATOM 1316 C CA . HIS A 1 182 ? 8.143 7.371 -0.621 1.00 92.12 182 HIS A CA 1
ATOM 1317 C C . HIS A 1 182 ? 8.520 7.638 -2.079 1.00 92.12 182 HIS A C 1
ATOM 1319 O O . HIS A 1 182 ? 7.751 7.313 -2.983 1.00 92.12 182 HIS A O 1
ATOM 1325 N N . GLY A 1 183 ? 9.700 8.216 -2.313 1.00 85.81 183 GLY A N 1
ATOM 1326 C CA . GLY A 1 183 ? 10.202 8.486 -3.666 1.00 85.81 183 GLY A CA 1
ATOM 1327 C C . GLY A 1 183 ? 9.454 9.587 -4.434 1.00 85.81 183 GLY A C 1
ATOM 1328 O O . GLY A 1 183 ? 9.701 9.760 -5.625 1.00 85.81 183 GLY A O 1
ATOM 1329 N N . LEU A 1 184 ? 8.559 10.329 -3.774 1.00 84.69 184 LEU A N 1
ATOM 1330 C CA . LEU A 1 184 ? 7.861 11.503 -4.311 1.00 84.69 184 LEU A CA 1
ATOM 1331 C C . LEU A 1 184 ? 7.926 12.643 -3.294 1.00 84.69 184 LEU A C 1
ATOM 1333 O O . LEU A 1 184 ? 8.151 12.407 -2.103 1.00 84.69 184 LEU A O 1
ATOM 1337 N N . ASP A 1 185 ? 7.682 13.859 -3.765 1.00 80.31 185 ASP A N 1
ATOM 1338 C CA . ASP A 1 185 ? 7.564 15.033 -2.910 1.00 80.31 185 ASP A CA 1
ATOM 1339 C C . ASP A 1 185 ? 6.093 15.195 -2.472 1.00 80.31 185 ASP A C 1
ATOM 1341 O O . ASP A 1 185 ? 5.230 15.395 -3.332 1.00 80.31 185 ASP A O 1
ATOM 1345 N N . PRO A 1 186 ? 5.774 15.097 -1.162 1.00 74.00 186 PRO A N 1
ATOM 1346 C CA . PRO A 1 186 ? 4.401 15.178 -0.660 1.00 74.00 186 PRO A CA 1
ATOM 1347 C C . PRO A 1 186 ? 3.676 16.470 -1.062 1.00 74.00 186 PRO A C 1
ATOM 1349 O O . PRO A 1 186 ? 2.464 16.425 -1.282 1.00 74.00 186 PRO A O 1
ATOM 1352 N N . ASP A 1 187 ? 4.396 17.586 -1.202 1.00 74.12 187 ASP A N 1
ATOM 1353 C CA . ASP A 1 187 ? 3.810 18.888 -1.538 1.00 74.12 187 ASP A CA 1
ATOM 1354 C C . ASP A 1 187 ? 3.565 19.042 -3.049 1.00 74.12 187 ASP A C 1
ATOM 1356 O O . ASP A 1 187 ? 2.769 19.884 -3.478 1.00 74.12 187 ASP A O 1
ATOM 1360 N N . GLN A 1 188 ? 4.205 18.194 -3.863 1.00 72.94 188 GLN A N 1
ATOM 1361 C CA . GLN A 1 188 ? 4.109 18.214 -5.324 1.00 72.94 188 GLN A CA 1
ATOM 1362 C C . GLN A 1 188 ? 3.304 17.061 -5.922 1.00 72.94 188 GLN A C 1
ATOM 1364 O O . GLN A 1 188 ? 3.095 17.051 -7.135 1.00 72.94 188 GLN A O 1
ATOM 1369 N N . VAL A 1 189 ? 2.798 16.123 -5.112 1.00 73.88 189 VAL A N 1
ATOM 1370 C CA . VAL A 1 189 ? 2.018 14.977 -5.623 1.00 73.88 189 VAL A CA 1
ATOM 1371 C C . VAL A 1 189 ? 0.866 15.431 -6.525 1.00 73.88 189 VAL A C 1
ATOM 1373 O O . VAL A 1 189 ? 0.653 14.847 -7.583 1.00 73.88 189 VAL A O 1
ATOM 1376 N N . TRP A 1 190 ? 0.144 16.483 -6.130 1.00 75.00 190 TRP A N 1
ATOM 1377 C CA . TRP A 1 190 ? -0.997 17.002 -6.893 1.00 75.00 190 TRP A CA 1
ATOM 1378 C C . TRP A 1 190 ? -0.650 18.193 -7.785 1.00 75.00 190 TRP A C 1
ATOM 1380 O O . TRP A 1 190 ? -1.213 18.326 -8.863 1.00 75.00 190 TRP A O 1
ATOM 1390 N N . THR A 1 191 ? 0.245 19.073 -7.333 1.00 64.38 191 THR A N 1
ATOM 1391 C CA . THR A 1 191 ? 0.564 20.342 -8.012 1.00 64.38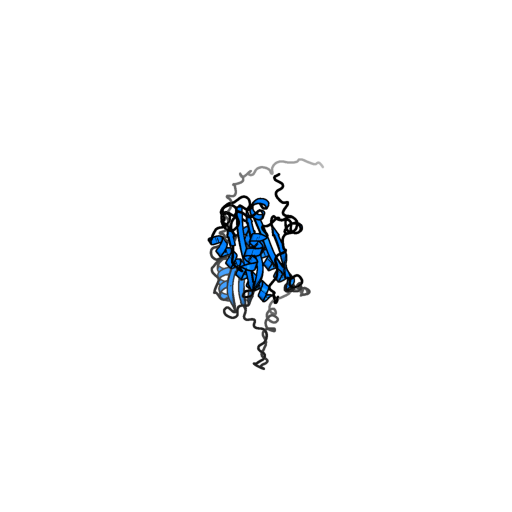 191 THR A CA 1
ATOM 1392 C C . THR A 1 191 ? 1.644 20.194 -9.078 1.00 64.38 191 THR A C 1
ATOM 1394 O O . THR A 1 191 ? 1.642 20.943 -10.048 1.00 64.38 191 THR A O 1
ATOM 1397 N N . GLY A 1 192 ? 2.557 19.238 -8.903 1.00 58.38 192 GLY A N 1
ATOM 1398 C CA . GLY A 1 192 ? 3.618 18.902 -9.851 1.00 58.38 192 GLY A CA 1
ATOM 1399 C C . GLY A 1 192 ? 3.307 17.666 -10.690 1.00 58.38 192 GLY A C 1
ATOM 1400 O O . GLY A 1 192 ? 4.224 17.122 -11.294 1.00 58.38 192 GLY A O 1
ATOM 1401 N N . GLU A 1 193 ? 2.054 17.194 -10.664 1.00 67.06 193 GLU A N 1
ATOM 1402 C CA . GLU A 1 193 ? 1.554 16.051 -11.442 1.00 67.06 193 GLU A CA 1
ATOM 1403 C C . GLU A 1 193 ? 2.423 14.788 -11.348 1.00 67.06 193 GLU A C 1
ATOM 1405 O O . GLU A 1 193 ? 2.423 13.987 -12.273 1.00 67.06 193 GLU A O 1
ATOM 1410 N N . GLN A 1 194 ? 3.113 14.563 -10.218 1.00 70.75 194 GLN A N 1
ATOM 1411 C CA . GLN A 1 194 ? 4.086 13.469 -10.026 1.00 70.75 194 GLN A CA 1
ATOM 1412 C C . GLN A 1 194 ? 3.473 12.052 -10.033 1.00 70.75 194 GLN A C 1
ATOM 1414 O O . GLN A 1 194 ? 4.173 11.056 -9.810 1.00 70.75 194 GLN A O 1
ATOM 1419 N N . VAL A 1 195 ? 2.164 11.960 -10.275 1.00 80.12 195 VAL A N 1
ATOM 1420 C CA . VAL A 1 195 ? 1.376 10.733 -10.346 1.00 80.12 195 VAL A CA 1
ATOM 1421 C C . VAL A 1 195 ? 0.357 10.812 -11.472 1.00 80.12 195 VAL A C 1
ATOM 1423 O O . VAL A 1 195 ? -0.201 11.871 -11.763 1.00 80.12 195 VAL A O 1
ATOM 1426 N N . SER A 1 196 ? -0.005 9.660 -12.041 1.00 84.69 196 SER A N 1
ATOM 1427 C CA . SER A 1 196 ? -1.131 9.620 -12.974 1.00 84.69 196 SER A CA 1
ATOM 1428 C C . SER A 1 196 ? -2.466 9.725 -12.230 1.00 84.69 196 SER A C 1
ATOM 1430 O O . SER A 1 196 ? -3.018 8.731 -11.743 1.00 84.69 196 SER A O 1
ATOM 1432 N N . THR A 1 197 ? -3.042 10.931 -12.208 1.00 81.81 197 THR A N 1
ATOM 1433 C CA . THR A 1 197 ? -4.387 11.196 -11.659 1.00 81.81 197 THR A CA 1
ATOM 1434 C C . THR A 1 197 ? -5.453 10.312 -12.316 1.00 81.81 197 THR A C 1
ATOM 1436 O O . THR A 1 197 ? -6.428 9.914 -11.678 1.00 81.81 197 THR A O 1
ATOM 1439 N N . THR A 1 198 ? -5.258 9.955 -13.591 1.00 84.12 198 THR A N 1
ATOM 1440 C CA . THR A 1 198 ? -6.178 9.112 -14.355 1.00 84.12 198 THR A CA 1
ATOM 1441 C C . THR A 1 198 ? -6.224 7.689 -13.805 1.00 84.12 198 THR A C 1
ATOM 1443 O O . THR A 1 198 ? -7.319 7.141 -13.651 1.00 84.12 198 THR A O 1
ATOM 1446 N N . ILE A 1 199 ? -5.073 7.111 -13.446 1.00 89.62 199 ILE A N 1
ATOM 1447 C CA . ILE A 1 199 ? -5.010 5.793 -12.801 1.00 89.62 199 ILE A CA 1
ATOM 1448 C C . ILE A 1 199 ? -5.674 5.854 -11.420 1.00 89.62 199 ILE A C 1
ATOM 1450 O O . ILE A 1 199 ? -6.548 5.033 -11.129 1.00 89.62 199 ILE A O 1
ATOM 1454 N N . LEU A 1 200 ? -5.339 6.860 -10.603 1.00 89.88 200 LEU A N 1
ATOM 1455 C CA . LEU A 1 200 ? -5.918 7.033 -9.263 1.00 89.88 200 LEU A CA 1
ATOM 1456 C C . LEU A 1 200 ? -7.445 7.199 -9.316 1.00 89.88 200 LEU A C 1
ATOM 1458 O O . LEU A 1 200 ? -8.184 6.547 -8.573 1.00 89.88 200 LEU A O 1
ATOM 1462 N N . ARG A 1 201 ? -7.943 8.024 -10.242 1.00 85.75 201 ARG A N 1
ATOM 1463 C CA . ARG A 1 201 ? -9.376 8.242 -10.474 1.00 85.75 201 ARG A CA 1
ATOM 1464 C C . ARG A 1 201 ? -10.070 6.966 -10.924 1.00 85.75 201 ARG A C 1
ATOM 1466 O O . ARG A 1 201 ? -11.174 6.690 -10.457 1.00 85.75 201 ARG A O 1
ATOM 1473 N N . GLN A 1 202 ? -9.449 6.186 -11.806 1.00 86.38 202 GLN A N 1
ATOM 1474 C CA . GLN A 1 202 ? -10.030 4.929 -12.260 1.00 86.38 202 GLN A CA 1
ATOM 1475 C C . GLN A 1 202 ? -10.107 3.898 -11.130 1.00 86.38 202 GLN A C 1
ATOM 1477 O O . GLN A 1 202 ? -11.174 3.313 -10.944 1.00 86.38 202 GLN A O 1
ATOM 1482 N N . ALA A 1 203 ? -9.038 3.720 -10.348 1.00 90.50 203 ALA A N 1
ATOM 1483 C CA . ALA A 1 203 ? -9.035 2.826 -9.188 1.00 90.50 203 ALA A CA 1
ATOM 1484 C C . ALA A 1 203 ? -10.094 3.238 -8.155 1.00 90.50 203 ALA A C 1
ATOM 1486 O O . ALA A 1 203 ? -10.863 2.397 -7.693 1.00 90.50 203 ALA A O 1
ATOM 1487 N N . THR A 1 204 ? -10.196 4.540 -7.869 1.00 89.00 204 THR A N 1
ATOM 1488 C CA . THR A 1 204 ? -11.180 5.090 -6.921 1.00 89.00 204 THR A CA 1
ATOM 1489 C C . THR A 1 204 ? -12.615 4.864 -7.390 1.00 89.00 204 THR A C 1
ATOM 1491 O O . THR A 1 204 ? -13.450 4.411 -6.616 1.00 89.00 204 THR A O 1
ATOM 1494 N N . ARG A 1 205 ? -12.918 5.167 -8.661 1.00 86.12 205 ARG A N 1
ATOM 1495 C CA . ARG A 1 205 ? -14.281 5.049 -9.208 1.00 86.12 205 ARG A CA 1
ATOM 1496 C C . ARG A 1 205 ? -14.719 3.605 -9.411 1.00 86.12 205 ARG A C 1
ATOM 1498 O O . ARG A 1 205 ? -15.891 3.300 -9.242 1.00 86.12 205 ARG A O 1
ATOM 1505 N N . GLN A 1 206 ? -13.809 2.736 -9.844 1.00 88.88 206 GLN A N 1
ATOM 1506 C CA . GLN A 1 206 ? -14.143 1.338 -10.115 1.00 88.88 206 GLN A CA 1
ATOM 1507 C C . GLN A 1 206 ? -14.085 0.472 -8.855 1.00 88.88 206 GLN A C 1
ATOM 1509 O O . GLN A 1 206 ? -14.655 -0.617 -8.864 1.00 88.88 206 GLN A O 1
ATOM 1514 N N . GLY A 1 207 ? -13.365 0.905 -7.812 1.00 89.62 207 GLY A N 1
ATOM 1515 C CA . GLY A 1 207 ? -13.124 0.107 -6.609 1.00 89.62 207 GLY A CA 1
ATOM 1516 C C . GLY A 1 207 ? -12.416 -1.217 -6.911 1.00 89.62 207 GLY A C 1
ATOM 1517 O O . GLY A 1 207 ? -12.590 -2.194 -6.186 1.00 89.62 207 GLY A O 1
ATOM 1518 N N . LYS A 1 208 ? -11.657 -1.281 -8.015 1.00 91.56 208 LYS A N 1
ATOM 1519 C CA . LYS A 1 208 ? -10.948 -2.482 -8.471 1.00 91.56 208 LYS A CA 1
ATOM 1520 C C . LYS A 1 208 ? -9.438 -2.252 -8.467 1.00 91.56 208 LYS A C 1
ATOM 1522 O O . LYS A 1 208 ? -9.004 -1.189 -8.911 1.00 91.56 208 LYS A O 1
ATOM 1527 N N . PRO A 1 209 ? -8.644 -3.243 -8.021 1.00 94.62 209 PRO A N 1
ATOM 1528 C CA . PRO A 1 209 ? -7.198 -3.205 -8.173 1.00 94.62 209 PRO A CA 1
ATOM 1529 C C . PRO A 1 209 ? -6.785 -3.024 -9.636 1.00 94.62 209 PRO A C 1
ATOM 1531 O O . PRO A 1 209 ? -7.376 -3.630 -10.534 1.00 94.62 209 PRO A O 1
ATOM 1534 N N . LEU A 1 210 ? -5.752 -2.219 -9.864 1.00 94.94 210 LEU A N 1
ATOM 1535 C CA . LEU A 1 210 ? -5.143 -2.007 -11.170 1.00 94.94 210 LEU A CA 1
ATOM 1536 C C . LEU A 1 210 ? -3.691 -2.478 -11.133 1.00 94.94 210 LEU A C 1
ATOM 1538 O O . LEU A 1 210 ? -2.908 -2.036 -10.295 1.00 94.94 210 LEU A O 1
ATOM 1542 N N . LEU A 1 211 ? -3.351 -3.354 -12.074 1.00 94.31 211 LEU A N 1
ATOM 1543 C CA . LEU A 1 211 ? -1.988 -3.754 -12.390 1.00 94.31 211 LEU A CA 1
ATOM 1544 C C . LEU A 1 211 ? -1.714 -3.357 -13.841 1.00 94.31 211 LEU A C 1
ATOM 1546 O O . LEU A 1 211 ? -2.467 -3.744 -14.744 1.00 94.31 211 LEU A O 1
ATOM 1550 N N . LEU A 1 212 ? -0.660 -2.572 -14.044 1.00 91.88 212 LEU A N 1
ATOM 1551 C CA . LEU A 1 212 ? -0.104 -2.228 -15.347 1.00 91.88 212 LEU A CA 1
ATOM 1552 C C . LEU A 1 212 ? 1.316 -2.796 -15.379 1.00 91.88 212 LEU A C 1
ATOM 1554 O O . LEU A 1 212 ? 2.224 -2.241 -14.762 1.00 91.88 212 LEU A O 1
ATOM 1558 N N . VAL A 1 213 ? 1.489 -3.918 -16.079 1.00 86.69 213 VAL A N 1
ATOM 1559 C CA . VAL A 1 213 ? 2.797 -4.579 -16.240 1.00 86.69 213 VAL A CA 1
ATOM 1560 C C . VAL A 1 213 ? 3.722 -3.722 -17.106 1.00 86.69 213 VAL A C 1
ATOM 1562 O O . VAL A 1 213 ? 4.885 -3.537 -16.764 1.00 86.69 213 VAL A O 1
ATOM 1565 N N . ASP A 1 214 ? 3.188 -3.161 -18.192 1.00 87.50 214 ASP A N 1
ATOM 1566 C CA . ASP A 1 214 ? 3.811 -2.092 -18.971 1.00 87.50 214 ASP A CA 1
ATOM 1567 C C . ASP A 1 214 ? 2.791 -0.959 -19.116 1.00 87.50 214 ASP A C 1
ATOM 1569 O O . ASP A 1 214 ? 1.782 -1.114 -19.805 1.00 87.50 214 ASP A O 1
ATOM 1573 N N . ALA A 1 215 ? 3.020 0.160 -18.433 1.00 90.25 215 ALA A N 1
ATOM 1574 C CA . ALA A 1 215 ? 2.075 1.272 -18.427 1.00 90.25 215 ALA A CA 1
ATOM 1575 C C . ALA A 1 215 ? 1.985 1.986 -19.786 1.00 90.25 215 ALA A C 1
ATOM 1577 O O . ALA A 1 215 ? 0.909 2.463 -20.142 1.00 90.25 215 ALA A O 1
ATOM 1578 N N . VAL A 1 216 ? 3.071 2.002 -20.566 1.00 90.31 216 VAL A N 1
ATOM 1579 C CA . VAL A 1 216 ? 3.125 2.643 -21.890 1.00 90.31 216 VAL A CA 1
ATOM 1580 C C . VAL A 1 216 ? 2.396 1.797 -22.934 1.00 90.31 216 VAL A C 1
ATOM 1582 O O . VAL A 1 216 ? 1.747 2.339 -23.825 1.00 90.31 216 VAL A O 1
ATOM 1585 N N . GLN A 1 217 ? 2.466 0.468 -22.823 1.00 87.69 217 GLN A N 1
ATOM 1586 C CA . GLN A 1 217 ? 1.772 -0.458 -23.730 1.00 87.69 217 GLN A CA 1
ATOM 1587 C C . GLN A 1 217 ? 0.351 -0.831 -23.265 1.00 87.69 217 GLN A C 1
ATOM 1589 O O . GLN A 1 217 ? -0.374 -1.513 -23.992 1.00 87.69 217 GLN A O 1
ATOM 1594 N N . ASP A 1 218 ? -0.082 -0.410 -22.070 1.00 89.19 218 ASP A N 1
ATOM 1595 C CA . ASP A 1 218 ? -1.425 -0.717 -21.575 1.00 89.19 218 ASP A CA 1
ATOM 1596 C C . ASP A 1 218 ? -2.491 -0.012 -22.428 1.00 89.19 218 ASP A C 1
ATOM 1598 O O . ASP A 1 218 ? -2.560 1.214 -22.487 1.00 89.19 218 ASP A O 1
ATOM 1602 N N . VAL A 1 219 ? -3.385 -0.783 -23.049 1.00 84.94 219 VAL A N 1
ATOM 1603 C CA . VAL A 1 219 ? -4.440 -0.260 -23.939 1.00 84.94 219 VAL A CA 1
ATOM 1604 C C . VAL A 1 219 ? -5.334 0.783 -23.249 1.00 84.94 219 VAL A C 1
ATOM 1606 O O . VAL A 1 219 ? -5.856 1.690 -23.898 1.00 84.94 219 VAL A O 1
ATOM 1609 N N . ARG A 1 220 ? -5.516 0.686 -21.926 1.00 82.56 220 ARG A N 1
ATOM 1610 C CA . ARG A 1 220 ? -6.404 1.568 -21.156 1.00 82.56 220 ARG A CA 1
ATOM 1611 C C . ARG A 1 220 ? -5.739 2.902 -20.815 1.00 82.56 220 ARG A C 1
ATOM 1613 O O . ARG A 1 220 ? -6.447 3.904 -20.708 1.00 82.56 220 ARG A O 1
ATOM 1620 N N . PHE A 1 221 ? -4.416 2.916 -20.637 1.00 86.69 221 PHE A N 1
ATOM 1621 C CA . PHE A 1 221 ? -3.697 4.049 -20.040 1.00 86.69 221 PHE A CA 1
ATOM 1622 C C . PHE A 1 221 ? -2.520 4.581 -20.860 1.00 86.69 221 PHE A C 1
ATOM 1624 O O . PHE A 1 221 ? -2.224 5.763 -20.741 1.00 86.69 221 PHE A O 1
ATOM 1631 N N . GLY A 1 222 ? -1.897 3.784 -21.726 1.00 83.56 222 GLY A N 1
ATOM 1632 C CA . GLY A 1 222 ? -0.672 4.154 -22.444 1.00 83.56 222 GLY A CA 1
ATOM 1633 C C . GLY A 1 222 ? -0.794 5.377 -23.357 1.00 83.56 222 GLY A C 1
ATOM 1634 O O . GLY A 1 222 ? 0.193 6.043 -23.637 1.00 83.56 222 GLY A O 1
ATOM 1635 N N . HIS A 1 223 ? -2.014 5.726 -23.776 1.00 85.69 223 HIS A N 1
ATOM 1636 C CA . HIS A 1 223 ? -2.306 6.924 -24.571 1.00 85.69 223 HIS A CA 1
ATOM 1637 C C . HIS A 1 223 ? -2.572 8.186 -23.724 1.00 85.69 223 HIS A C 1
ATOM 1639 O O . HIS A 1 223 ? -2.945 9.224 -24.269 1.00 85.69 223 HIS A O 1
ATOM 1645 N N . ARG A 1 224 ? -2.475 8.109 -22.391 1.00 83.44 224 ARG A N 1
ATOM 1646 C CA . ARG A 1 224 ? -2.687 9.253 -21.491 1.00 83.44 224 ARG A CA 1
ATOM 1647 C C . ARG A 1 224 ? -1.382 10.026 -21.324 1.00 83.44 224 ARG A C 1
ATOM 1649 O O . ARG A 1 224 ? -0.372 9.420 -20.983 1.00 83.44 224 ARG A O 1
ATOM 1656 N N . SER A 1 225 ? -1.435 11.353 -21.457 1.00 84.06 225 SER A N 1
ATOM 1657 C CA . SER A 1 225 ? -0.290 12.245 -21.199 1.00 84.06 225 SER A CA 1
ATOM 1658 C C . SER A 1 225 ? 0.320 11.981 -19.822 1.00 84.06 225 SER A C 1
ATOM 1660 O O . SER A 1 225 ? 1.497 11.667 -19.734 1.00 84.06 225 SER A O 1
ATOM 1662 N N . SER A 1 226 ? -0.522 11.873 -18.785 1.00 81.56 226 SER A N 1
ATOM 1663 C CA . SER A 1 226 ? -0.082 11.581 -17.412 1.00 81.56 226 SER A CA 1
ATOM 1664 C C . SER A 1 226 ? 0.736 10.291 -17.227 1.00 81.56 226 SER A C 1
ATOM 1666 O O . SER A 1 226 ? 1.383 10.155 -16.196 1.00 81.56 226 SER A O 1
ATOM 1668 N N . VAL A 1 227 ? 0.704 9.327 -18.160 1.00 86.00 227 VAL A N 1
ATOM 1669 C CA . VAL A 1 227 ? 1.587 8.143 -18.124 1.00 86.00 227 VAL A CA 1
ATOM 1670 C C . VAL A 1 227 ? 2.979 8.491 -18.649 1.00 86.00 227 VAL A C 1
ATOM 1672 O O . VAL A 1 227 ? 3.970 8.068 -18.057 1.00 86.00 227 VAL A O 1
ATOM 1675 N N . ALA A 1 228 ? 3.048 9.278 -19.723 1.00 84.31 228 ALA A N 1
ATOM 1676 C CA . ALA A 1 228 ? 4.294 9.753 -20.312 1.00 84.31 228 ALA A CA 1
ATOM 1677 C C . ALA A 1 228 ? 4.970 10.816 -19.433 1.00 84.31 228 ALA A C 1
ATOM 1679 O O . ALA A 1 228 ? 6.149 10.670 -19.127 1.00 84.31 228 ALA A O 1
ATOM 1680 N N . ASP A 1 229 ? 4.216 11.812 -18.961 1.00 86.00 229 ASP A N 1
ATOM 1681 C CA . ASP A 1 229 ? 4.716 12.927 -18.139 1.00 86.00 229 ASP A CA 1
ATOM 1682 C C . ASP A 1 229 ? 5.314 12.435 -16.810 1.00 86.00 229 ASP A C 1
ATOM 1684 O O . ASP A 1 229 ? 6.266 13.007 -16.286 1.00 86.00 229 ASP A O 1
ATOM 1688 N N . ASN A 1 230 ? 4.793 11.316 -16.295 1.00 83.50 230 ASN A N 1
ATOM 1689 C CA . ASN A 1 230 ? 5.279 10.653 -15.084 1.00 83.50 230 ASN A CA 1
ATOM 1690 C C . ASN A 1 230 ? 6.294 9.536 -15.325 1.00 83.50 230 ASN A C 1
ATOM 1692 O O . ASN A 1 230 ? 6.699 8.873 -14.363 1.00 83.50 230 ASN A O 1
ATOM 1696 N N . GLU A 1 231 ? 6.662 9.299 -16.587 1.00 89.94 231 GLU A N 1
ATOM 1697 C CA . GLU A 1 231 ? 7.603 8.263 -17.019 1.00 89.94 231 GLU A CA 1
ATOM 1698 C C . GLU A 1 231 ? 7.242 6.859 -16.492 1.00 89.94 231 GLU A C 1
ATOM 1700 O O . GLU A 1 231 ? 8.112 6.047 -16.170 1.00 89.94 231 GLU A O 1
ATOM 1705 N N . LEU A 1 232 ? 5.944 6.556 -16.365 1.00 91.88 232 LEU A N 1
ATOM 1706 C CA . LEU A 1 232 ? 5.487 5.312 -15.744 1.00 91.88 232 LEU A CA 1
ATOM 1707 C C . LEU A 1 232 ? 5.849 4.112 -16.624 1.00 91.88 232 LEU A C 1
ATOM 1709 O O . LEU A 1 232 ? 5.467 4.047 -17.794 1.00 91.88 232 LEU A O 1
ATOM 1713 N N . ARG A 1 233 ? 6.534 3.118 -16.048 1.00 93.50 233 ARG A N 1
ATOM 1714 C CA . ARG A 1 233 ? 6.829 1.839 -16.716 1.00 93.50 233 ARG A CA 1
ATOM 1715 C C . ARG A 1 233 ? 5.994 0.698 -16.182 1.00 93.50 233 ARG A C 1
ATOM 1717 O O . ARG A 1 233 ? 5.520 -0.106 -16.975 1.00 93.50 233 ARG A O 1
ATOM 1724 N N . SER A 1 234 ? 5.744 0.655 -14.881 1.00 93.44 234 SER A N 1
ATOM 1725 C CA . SER A 1 234 ? 4.780 -0.267 -14.284 1.00 93.44 234 SER A CA 1
ATOM 1726 C C . SER A 1 234 ? 4.089 0.373 -13.087 1.00 93.44 234 SER A C 1
ATOM 1728 O O . SER A 1 234 ? 4.642 1.263 -12.440 1.00 93.44 234 SER A O 1
ATOM 1730 N N . VAL A 1 235 ? 2.847 -0.040 -12.830 1.00 95.88 235 VAL A N 1
ATOM 1731 C CA . VAL A 1 235 ? 2.001 0.545 -11.781 1.00 95.88 235 VAL A CA 1
ATOM 1732 C C . VAL A 1 235 ? 1.188 -0.537 -11.088 1.00 95.88 235 VAL A C 1
ATOM 1734 O O . VAL A 1 235 ? 0.608 -1.412 -11.736 1.00 95.88 235 VAL A O 1
ATOM 1737 N N . LEU A 1 236 ? 1.087 -0.416 -9.769 1.00 96.88 236 LEU A N 1
ATOM 1738 C CA . LEU A 1 236 ? 0.205 -1.190 -8.918 1.00 96.88 236 LEU A CA 1
ATOM 1739 C C . LEU A 1 236 ? -0.639 -0.240 -8.063 1.00 96.88 236 LEU A C 1
ATOM 1741 O O . LEU A 1 236 ? -0.115 0.591 -7.326 1.00 96.88 236 LEU A O 1
ATOM 1745 N N . CYS A 1 237 ? -1.961 -0.361 -8.149 1.00 96.88 237 CYS A N 1
ATOM 1746 C CA . CYS A 1 237 ? -2.880 0.470 -7.378 1.00 96.88 237 CYS A CA 1
ATOM 1747 C C . CYS A 1 237 ? -3.990 -0.384 -6.763 1.00 96.88 237 CYS A C 1
ATOM 1749 O O . CYS A 1 237 ? -4.751 -1.038 -7.479 1.00 96.88 237 CYS A O 1
ATOM 1751 N N . ILE A 1 238 ? -4.079 -0.381 -5.434 1.00 98.00 238 ILE A N 1
ATOM 1752 C CA . ILE A 1 238 ? -5.037 -1.166 -4.655 1.00 98.00 238 ILE A CA 1
ATOM 1753 C C . ILE A 1 238 ? -6.003 -0.213 -3.945 1.00 98.00 238 ILE A C 1
ATOM 1755 O O . ILE A 1 238 ? -5.567 0.564 -3.094 1.00 98.00 238 ILE A O 1
ATOM 1759 N N . PRO A 1 239 ? -7.306 -0.254 -4.259 1.00 96.25 239 PRO A N 1
ATOM 1760 C CA . PRO A 1 239 ? -8.295 0.512 -3.519 1.00 96.25 239 PRO A CA 1
ATOM 1761 C C . PRO A 1 239 ? -8.520 -0.079 -2.127 1.00 96.25 239 PRO A C 1
ATOM 1763 O O . PRO A 1 239 ? -8.584 -1.297 -1.980 1.00 96.25 239 PRO A O 1
ATOM 1766 N N . LEU A 1 240 ? -8.659 0.805 -1.139 1.00 95.69 240 LEU A N 1
ATOM 1767 C CA . LEU A 1 240 ? -9.092 0.495 0.220 1.00 95.69 240 LEU A CA 1
ATOM 1768 C C . LEU A 1 240 ? -10.589 0.798 0.332 1.00 95.69 240 LEU A C 1
ATOM 1770 O O . LEU A 1 240 ? -11.006 1.941 0.095 1.00 95.69 240 LEU A O 1
ATOM 1774 N N . LYS A 1 241 ? -11.393 -0.215 0.652 1.00 91.25 241 LYS A N 1
ATOM 1775 C CA . LYS A 1 241 ? -12.856 -0.161 0.616 1.00 91.25 241 LYS A CA 1
ATOM 1776 C C . LYS A 1 241 ? -13.508 -0.376 1.980 1.00 91.25 241 LYS A C 1
ATOM 1778 O O . LYS A 1 241 ? -13.074 -1.203 2.775 1.00 91.25 241 LYS A O 1
ATOM 1783 N N . ASP A 1 242 ? -14.609 0.336 2.192 1.00 88.94 242 ASP A N 1
ATOM 1784 C CA . ASP A 1 242 ? -15.604 0.073 3.231 1.00 88.94 242 ASP A CA 1
ATOM 1785 C C . ASP A 1 242 ? -16.936 -0.229 2.533 1.00 88.94 242 ASP A C 1
ATOM 1787 O O . ASP A 1 242 ? -17.580 0.655 1.961 1.00 88.94 242 ASP A O 1
ATOM 1791 N N . GLY A 1 243 ? -17.289 -1.513 2.458 1.00 86.88 243 GLY A N 1
ATOM 1792 C CA . GLY A 1 243 ? -18.358 -1.979 1.576 1.00 86.88 243 GLY A CA 1
ATOM 1793 C C . GLY A 1 243 ? -18.057 -1.655 0.107 1.00 86.88 243 GLY A C 1
ATOM 1794 O O . GLY A 1 243 ? -17.067 -2.128 -0.456 1.00 86.88 243 GLY A O 1
ATOM 1795 N N . GLU A 1 244 ? -18.911 -0.845 -0.524 1.00 84.56 244 GLU A N 1
ATOM 1796 C CA . GLU A 1 244 ? -18.699 -0.378 -1.902 1.00 84.56 244 GLU A CA 1
ATOM 1797 C C . GLU A 1 244 ? -17.918 0.935 -2.001 1.00 84.56 244 GLU A C 1
ATOM 1799 O O . GLU A 1 244 ? -17.364 1.250 -3.056 1.00 84.56 244 GLU A O 1
ATOM 1804 N N . THR A 1 245 ? -17.782 1.654 -0.891 1.00 85.19 245 THR A N 1
ATOM 1805 C CA . THR A 1 245 ? -17.126 2.956 -0.855 1.00 85.19 245 THR A CA 1
ATOM 1806 C C . THR A 1 245 ? -15.614 2.788 -0.864 1.00 85.19 245 THR A C 1
ATOM 1808 O O . THR A 1 245 ? -15.039 2.212 0.058 1.00 85.19 245 THR A O 1
ATOM 1811 N N . THR A 1 246 ? -14.936 3.348 -1.869 1.00 90.31 246 THR A N 1
ATOM 1812 C CA . THR A 1 246 ? -13.468 3.449 -1.851 1.00 90.31 246 THR A CA 1
ATOM 1813 C C . THR A 1 246 ? -13.053 4.675 -1.038 1.00 90.31 246 THR A C 1
ATOM 1815 O O . THR A 1 246 ? -13.298 5.819 -1.445 1.00 90.31 246 THR A O 1
ATOM 1818 N N . PHE A 1 247 ? -12.424 4.437 0.115 1.00 90.50 247 PHE A N 1
ATOM 1819 C CA . PHE A 1 247 ? -11.988 5.481 1.046 1.00 90.50 247 PHE A CA 1
ATOM 1820 C C . PHE A 1 247 ? -10.485 5.758 0.996 1.00 90.50 247 PHE A C 1
ATOM 1822 O O . PHE A 1 247 ? -10.024 6.724 1.598 1.00 90.50 247 PHE A O 1
ATOM 1829 N N . GLY A 1 248 ? -9.705 4.949 0.287 1.00 93.25 248 GLY A N 1
ATOM 1830 C CA . GLY A 1 248 ? -8.272 5.171 0.147 1.00 93.25 248 GLY A CA 1
ATOM 1831 C C . GLY A 1 248 ? -7.664 4.380 -0.997 1.00 93.25 248 GLY A C 1
ATOM 1832 O O . GLY A 1 248 ? -8.337 3.567 -1.626 1.00 93.25 248 GLY A O 1
ATOM 1833 N N . LEU A 1 249 ? -6.386 4.624 -1.263 1.00 96.50 249 LEU A N 1
ATOM 1834 C CA . LEU A 1 249 ? -5.596 3.890 -2.243 1.00 96.50 249 LEU A CA 1
ATOM 1835 C C . LEU A 1 249 ? -4.215 3.582 -1.659 1.00 96.50 249 LEU A C 1
ATOM 1837 O O . LEU A 1 249 ? -3.566 4.451 -1.074 1.00 96.50 249 LEU A O 1
ATOM 1841 N N . LEU A 1 250 ? -3.750 2.360 -1.886 1.00 97.44 250 LEU A N 1
ATOM 1842 C CA . LEU A 1 250 ? -2.335 2.015 -1.860 1.00 97.44 250 LEU A CA 1
ATOM 1843 C C . LEU A 1 250 ? -1.822 2.107 -3.294 1.00 97.44 250 LEU A C 1
ATOM 1845 O O . LEU A 1 250 ? -2.375 1.466 -4.187 1.00 97.44 250 LEU A O 1
ATOM 1849 N N . TYR A 1 251 ? -0.794 2.909 -3.530 1.00 96.69 251 TYR A N 1
ATOM 1850 C CA . TYR A 1 251 ? -0.236 3.112 -4.862 1.00 96.69 251 TYR A CA 1
ATOM 1851 C C . TYR A 1 251 ? 1.268 2.871 -4.838 1.00 96.69 251 TYR A C 1
ATOM 1853 O O . TYR A 1 251 ? 1.952 3.320 -3.920 1.00 96.69 251 TYR A O 1
ATOM 1861 N N . ALA A 1 252 ? 1.764 2.181 -5.857 1.00 96.19 252 ALA A N 1
ATOM 1862 C CA . ALA A 1 252 ? 3.176 1.976 -6.113 1.00 96.19 252 ALA A CA 1
ATOM 1863 C C . ALA A 1 252 ? 3.446 2.023 -7.620 1.00 96.19 252 ALA A C 1
ATOM 1865 O O . ALA A 1 252 ? 2.650 1.521 -8.418 1.00 96.19 252 ALA A O 1
ATOM 1866 N N . ASP A 1 253 ? 4.573 2.607 -8.012 1.00 95.31 253 ASP A N 1
ATOM 1867 C CA . ASP A 1 253 ? 5.028 2.611 -9.398 1.00 95.31 253 ASP A CA 1
ATOM 1868 C C . ASP A 1 253 ? 6.545 2.423 -9.527 1.00 95.31 253 ASP A C 1
ATOM 1870 O O . ASP A 1 253 ? 7.302 2.462 -8.549 1.00 95.31 253 ASP A O 1
ATOM 1874 N N . SER A 1 254 ? 6.969 2.177 -10.764 1.00 92.62 254 SER A N 1
ATOM 1875 C CA . SER A 1 254 ? 8.368 2.171 -11.174 1.00 92.62 254 SER A CA 1
ATOM 1876 C C . SER A 1 254 ? 8.522 2.887 -12.514 1.00 92.62 254 SER A C 1
ATOM 1878 O O . SER A 1 254 ? 7.697 2.720 -13.422 1.00 92.62 254 SER A O 1
ATOM 1880 N N . ARG A 1 255 ? 9.607 3.662 -12.639 1.00 91.25 255 ARG A N 1
ATOM 1881 C CA . ARG A 1 255 ? 10.020 4.334 -13.879 1.00 91.25 255 ARG A CA 1
ATOM 1882 C C . ARG A 1 255 ? 11.156 3.601 -14.590 1.00 91.25 255 ARG A C 1
ATOM 1884 O O . ARG A 1 255 ? 11.387 3.828 -15.774 1.00 91.25 255 ARG A O 1
ATOM 1891 N N . MET A 1 256 ? 11.860 2.695 -13.909 1.00 86.88 256 MET A N 1
ATOM 1892 C CA . MET A 1 256 ? 12.951 1.927 -14.520 1.00 86.88 256 MET A CA 1
ATOM 1893 C C . MET A 1 256 ? 12.514 0.542 -15.011 1.00 86.88 256 MET A C 1
ATOM 1895 O O . MET A 1 256 ? 13.087 0.033 -15.975 1.00 86.88 256 MET A O 1
ATOM 1899 N N . HIS A 1 257 ? 11.490 -0.063 -14.402 1.00 88.06 257 HIS A N 1
ATOM 1900 C CA . HIS A 1 257 ? 11.152 -1.469 -14.618 1.00 88.06 257 HIS A CA 1
ATOM 1901 C C . HIS A 1 257 ? 9.792 -1.651 -15.299 1.00 88.06 257 HIS A C 1
ATOM 1903 O O . HIS A 1 257 ? 8.736 -1.325 -14.751 1.00 88.06 257 HIS A O 1
ATOM 1909 N N . VAL A 1 258 ? 9.819 -2.267 -16.484 1.00 85.06 258 VAL A N 1
ATOM 1910 C CA . VAL A 1 258 ? 8.659 -2.999 -17.019 1.00 85.06 258 VAL A CA 1
ATOM 1911 C C . VAL A 1 258 ? 8.529 -4.301 -16.249 1.00 85.06 258 VAL A C 1
ATOM 1913 O O . VAL A 1 258 ? 9.538 -4.903 -15.889 1.00 85.06 258 VAL A O 1
ATOM 1916 N N . ALA A 1 259 ? 7.294 -4.730 -16.002 1.00 86.19 259 ALA A N 1
ATOM 1917 C CA . ALA A 1 259 ? 6.993 -5.884 -15.165 1.00 86.19 259 ALA A CA 1
ATOM 1918 C C . ALA A 1 259 ? 7.629 -5.785 -13.769 1.00 86.19 259 ALA A C 1
ATOM 1920 O O . ALA A 1 259 ? 7.941 -6.798 -13.152 1.00 86.19 259 ALA A O 1
ATOM 1921 N N . GLY A 1 260 ? 7.786 -4.557 -13.255 1.00 86.31 260 GLY A N 1
ATOM 1922 C CA . GLY A 1 260 ? 8.195 -4.321 -11.870 1.00 86.31 260 GLY A CA 1
ATOM 1923 C C . GLY A 1 260 ? 7.195 -4.889 -10.859 1.00 86.31 260 GLY A C 1
ATOM 1924 O O . GLY A 1 260 ? 7.558 -5.113 -9.709 1.00 86.31 260 GLY A O 1
ATOM 1925 N N . PHE A 1 261 ? 5.969 -5.169 -11.305 1.00 90.81 261 PHE A N 1
ATOM 1926 C CA . PHE A 1 261 ? 4.934 -5.870 -10.559 1.00 90.81 261 PHE A CA 1
ATOM 1927 C C . PHE A 1 261 ? 4.317 -6.957 -11.436 1.00 90.81 261 PHE A C 1
ATOM 1929 O O . PHE A 1 261 ? 4.067 -6.742 -12.628 1.00 90.81 261 PHE A O 1
ATOM 1936 N N . ASP A 1 262 ? 4.016 -8.100 -10.829 1.00 86.06 262 ASP A N 1
ATOM 1937 C CA . ASP A 1 262 ? 3.307 -9.203 -11.466 1.00 86.06 262 ASP A CA 1
ATOM 1938 C C . ASP A 1 262 ? 1.978 -9.526 -10.752 1.00 86.06 262 ASP A C 1
ATOM 1940 O O . ASP A 1 262 ? 1.523 -8.825 -9.843 1.00 86.06 262 ASP A O 1
ATOM 1944 N N . TYR A 1 263 ? 1.313 -10.599 -11.185 1.00 88.81 263 TYR A N 1
ATOM 1945 C CA . TYR A 1 263 ? 0.060 -11.044 -10.573 1.00 88.81 263 TYR A CA 1
ATOM 1946 C C . TYR A 1 263 ? 0.235 -11.597 -9.151 1.00 88.81 263 TYR A C 1
ATOM 1948 O O . TYR A 1 263 ? -0.700 -11.517 -8.356 1.00 88.81 263 TYR A O 1
ATOM 1956 N N . ALA A 1 264 ? 1.399 -12.152 -8.806 1.00 91.44 264 ALA A N 1
ATOM 1957 C CA . ALA A 1 264 ? 1.656 -12.623 -7.449 1.00 91.44 264 ALA A CA 1
ATOM 1958 C C . ALA A 1 264 ? 1.814 -11.435 -6.490 1.00 91.44 264 ALA A C 1
ATOM 1960 O O . ALA A 1 264 ? 1.283 -11.458 -5.380 1.00 91.44 264 ALA A O 1
ATOM 1961 N N . ASP A 1 265 ? 2.491 -10.377 -6.929 1.00 93.31 265 ASP A N 1
ATOM 1962 C CA . ASP A 1 265 ? 2.614 -9.122 -6.192 1.00 93.31 265 ASP A CA 1
ATOM 1963 C C . ASP A 1 265 ? 1.273 -8.403 -6.049 1.00 93.31 265 ASP A C 1
ATOM 1965 O O . ASP A 1 265 ? 0.969 -7.895 -4.968 1.00 93.31 265 ASP A O 1
ATOM 1969 N N . LEU A 1 266 ? 0.424 -8.439 -7.083 1.00 92.94 266 LEU A N 1
ATOM 1970 C CA . LEU A 1 266 ? -0.954 -7.960 -6.989 1.00 92.94 266 LEU A CA 1
ATOM 1971 C C . LEU A 1 266 ? -1.717 -8.663 -5.859 1.00 92.94 266 LEU A C 1
ATOM 1973 O O . LEU A 1 266 ? -2.358 -7.994 -5.052 1.00 92.94 266 LEU A O 1
ATOM 1977 N N . GLU A 1 267 ? -1.641 -9.990 -5.760 1.00 94.81 267 GLU A N 1
ATOM 1978 C CA . GLU A 1 267 ? -2.349 -10.722 -4.705 1.00 94.81 267 GLU A CA 1
ATOM 1979 C C . GLU A 1 267 ? -1.804 -10.414 -3.304 1.00 94.81 267 GLU A C 1
ATOM 1981 O O . GLU A 1 267 ? -2.597 -10.174 -2.388 1.00 94.81 267 GLU A O 1
ATOM 1986 N N . LYS A 1 268 ? -0.477 -10.299 -3.144 1.00 95.88 268 LYS A N 1
ATOM 1987 C CA . LYS A 1 268 ? 0.137 -9.838 -1.883 1.00 95.88 268 LYS A CA 1
ATOM 1988 C C . LYS A 1 268 ? -0.341 -8.434 -1.508 1.00 95.88 268 LYS A C 1
ATOM 1990 O O . LYS A 1 268 ? -0.691 -8.180 -0.358 1.00 95.88 268 LYS A O 1
ATOM 1995 N N . ALA A 1 269 ? -0.387 -7.518 -2.474 1.00 95.56 269 ALA A N 1
ATOM 1996 C CA . ALA A 1 269 ? -0.820 -6.143 -2.249 1.00 95.56 269 ALA A CA 1
ATOM 1997 C C . ALA A 1 269 ? -2.316 -6.049 -1.923 1.00 95.56 269 ALA A C 1
ATOM 1999 O O . ALA A 1 269 ? -2.721 -5.224 -1.106 1.00 95.56 269 ALA A O 1
ATOM 2000 N N . ARG A 1 270 ? -3.149 -6.921 -2.502 1.00 96.56 270 ARG A N 1
ATOM 2001 C CA . ARG A 1 270 ? -4.570 -7.041 -2.140 1.00 96.56 270 ARG A CA 1
ATOM 2002 C C . ARG A 1 270 ? -4.752 -7.564 -0.721 1.00 96.56 270 ARG A C 1
ATOM 2004 O O . ARG A 1 270 ? -5.637 -7.092 -0.015 1.00 96.56 270 ARG A O 1
ATOM 2011 N N . GLU A 1 271 ? -3.946 -8.535 -0.300 1.00 96.50 271 GLU A N 1
ATOM 2012 C CA . GLU A 1 271 ? -3.960 -9.019 1.081 1.00 96.50 271 GLU A CA 1
ATOM 2013 C C . GLU A 1 271 ? -3.526 -7.932 2.067 1.00 96.50 271 GLU A C 1
ATOM 2015 O O . GLU A 1 271 ? -4.203 -7.712 3.073 1.00 96.50 271 GLU A O 1
ATOM 2020 N N . LEU A 1 272 ? -2.466 -7.192 1.730 1.00 96.50 272 LEU A N 1
ATOM 2021 C CA . LEU A 1 272 ? -2.050 -6.007 2.473 1.00 96.50 272 LEU A CA 1
ATOM 2022 C C . LEU A 1 272 ? -3.189 -4.983 2.570 1.00 96.50 272 LEU A C 1
ATOM 2024 O O . LEU A 1 272 ? -3.497 -4.528 3.668 1.00 96.50 272 LEU A O 1
ATOM 2028 N N . GLY A 1 273 ? -3.853 -4.674 1.453 1.00 96.25 273 GLY A N 1
ATOM 2029 C CA . GLY A 1 273 ? -5.008 -3.777 1.414 1.00 96.25 273 GLY A CA 1
ATOM 2030 C C . GLY A 1 273 ? -6.109 -4.199 2.386 1.00 96.25 273 GLY A C 1
ATOM 2031 O O . GLY A 1 273 ? -6.514 -3.397 3.221 1.00 96.25 273 GLY A O 1
ATOM 2032 N N . ARG A 1 274 ? -6.505 -5.480 2.376 1.00 95.62 274 ARG A N 1
ATOM 2033 C CA . ARG A 1 274 ? -7.512 -6.020 3.311 1.00 95.62 274 ARG A CA 1
ATOM 2034 C C . ARG A 1 274 ? -7.101 -5.898 4.779 1.00 95.62 274 ARG A C 1
ATOM 2036 O O . ARG A 1 274 ? -7.934 -5.615 5.637 1.00 95.62 274 ARG A O 1
ATOM 2043 N N . ASN A 1 275 ? -5.822 -6.119 5.086 1.00 94.88 275 ASN A N 1
ATOM 2044 C CA . ASN A 1 275 ? -5.299 -5.960 6.445 1.00 94.88 275 ASN A CA 1
ATOM 2045 C C . ASN A 1 275 ? -5.373 -4.489 6.895 1.00 94.88 275 ASN A C 1
ATOM 2047 O O . ASN A 1 275 ? -5.848 -4.193 7.994 1.00 94.88 275 ASN A O 1
ATOM 2051 N N . VAL A 1 276 ? -4.970 -3.570 6.013 1.00 95.25 276 VAL A N 1
ATOM 2052 C CA . VAL A 1 276 ? -5.054 -2.124 6.248 1.00 95.25 276 VAL A CA 1
ATOM 2053 C C . VAL A 1 276 ? -6.507 -1.689 6.444 1.00 95.25 276 VAL A C 1
ATOM 2055 O O . VAL A 1 276 ? -6.796 -1.008 7.424 1.00 95.25 276 VAL A O 1
ATOM 2058 N N . GLU A 1 277 ? -7.433 -2.123 5.585 1.00 93.38 277 GLU A N 1
ATOM 2059 C CA . GLU A 1 277 ? -8.874 -1.858 5.718 1.00 93.38 277 GLU A CA 1
ATOM 2060 C C . GLU A 1 277 ? -9.394 -2.267 7.098 1.00 93.38 277 GLU A C 1
ATOM 2062 O O . GLU A 1 277 ? -9.936 -1.436 7.827 1.00 93.38 277 GLU A O 1
ATOM 2067 N N . ALA A 1 278 ? -9.164 -3.522 7.498 1.00 91.00 278 ALA A N 1
ATOM 2068 C CA . ALA A 1 278 ? -9.645 -4.049 8.771 1.00 91.00 278 ALA A CA 1
ATOM 2069 C C . ALA A 1 278 ? -9.132 -3.239 9.975 1.00 91.00 278 ALA A C 1
ATOM 2071 O O . ALA A 1 278 ? -9.888 -2.957 10.907 1.00 91.00 278 ALA A O 1
ATOM 2072 N N . ARG A 1 279 ? -7.860 -2.825 9.951 1.00 91.69 279 ARG A N 1
ATOM 2073 C CA . ARG A 1 279 ? -7.246 -2.051 11.041 1.00 91.69 279 ARG A CA 1
ATOM 2074 C C . ARG A 1 279 ? -7.726 -0.603 11.074 1.00 91.69 279 ARG A C 1
ATOM 2076 O O . ARG A 1 279 ? -7.971 -0.076 12.155 1.00 91.69 279 ARG A O 1
ATOM 2083 N N . LEU A 1 280 ? -7.897 0.031 9.914 1.00 89.38 280 LEU A N 1
ATOM 2084 C CA . LEU A 1 280 ? -8.379 1.411 9.833 1.00 89.38 280 LEU A CA 1
ATOM 2085 C C . LEU A 1 280 ? -9.866 1.531 10.194 1.00 89.38 280 LEU A C 1
ATOM 2087 O O . LEU A 1 280 ? -10.247 2.489 10.865 1.00 89.38 280 LEU A O 1
ATOM 2091 N N . LEU A 1 281 ? -10.695 0.559 9.802 1.00 85.50 281 LEU A N 1
ATOM 2092 C CA . LEU A 1 281 ? -12.117 0.520 10.162 1.00 85.50 281 LEU A CA 1
ATOM 2093 C C . LEU A 1 281 ? -12.316 0.142 11.636 1.00 85.50 281 LEU A C 1
ATOM 2095 O O . LEU A 1 281 ? -13.139 0.746 12.324 1.00 85.50 281 LEU A O 1
ATOM 2099 N N . GLY A 1 282 ? -11.502 -0.782 12.162 1.00 79.94 282 GLY A N 1
ATOM 2100 C CA . GLY A 1 282 ? -11.488 -1.132 13.586 1.00 79.94 282 GLY A CA 1
ATOM 2101 C C . GLY A 1 282 ? -11.123 0.037 14.510 1.00 79.94 282 GLY A C 1
ATOM 2102 O O . GLY A 1 282 ? -11.551 0.063 15.662 1.00 79.94 282 GLY A O 1
ATOM 2103 N N . ALA A 1 283 ? -10.403 1.042 13.999 1.00 77.00 283 ALA A N 1
ATOM 2104 C CA . ALA A 1 283 ? -10.091 2.277 14.719 1.00 77.00 283 ALA A CA 1
ATOM 2105 C C . ALA A 1 283 ? -11.277 3.270 14.816 1.00 77.00 283 ALA A C 1
ATOM 2107 O O . ALA A 1 283 ? -11.124 4.343 15.401 1.00 77.00 283 ALA A O 1
ATOM 2108 N N . GLY A 1 284 ? -12.459 2.933 14.275 1.00 61.09 284 GLY A N 1
ATOM 2109 C CA . GLY A 1 284 ? -13.713 3.668 14.494 1.00 61.09 284 GLY A CA 1
ATOM 2110 C C . GLY A 1 284 ? -13.967 4.864 13.567 1.00 61.09 284 GLY A C 1
ATOM 2111 O O . GLY A 1 284 ? -14.796 5.713 13.896 1.00 61.09 284 GLY A O 1
ATOM 2112 N N . LYS A 1 285 ? -13.277 4.963 12.422 1.00 63.53 285 LYS A N 1
ATOM 2113 C CA . LYS A 1 285 ? -13.547 5.994 11.402 1.00 63.53 285 LYS A CA 1
ATOM 2114 C C . LYS A 1 285 ? -14.586 5.512 10.387 1.00 63.53 285 LYS A C 1
ATOM 2116 O O . LYS A 1 285 ? -14.442 4.425 9.840 1.00 63.53 285 LYS A O 1
ATOM 2121 N N . THR A 1 286 ? -15.585 6.346 10.102 1.00 59.66 286 THR A N 1
ATOM 2122 C CA . THR A 1 286 ? -16.530 6.163 8.990 1.00 59.66 286 THR A CA 1
ATOM 2123 C C . THR A 1 286 ? -16.093 6.998 7.783 1.00 59.66 286 THR A C 1
ATOM 2125 O O . THR A 1 286 ? -15.636 8.136 7.939 1.00 59.66 286 THR A O 1
ATOM 2128 N N . TRP A 1 287 ? -16.217 6.443 6.574 1.00 65.06 287 TRP A N 1
ATOM 2129 C CA . TRP A 1 287 ? -15.756 7.082 5.337 1.00 65.06 287 TRP A CA 1
ATOM 2130 C C . TRP A 1 287 ? -16.903 7.242 4.325 1.00 65.06 287 TRP A C 1
ATOM 2132 O O . TRP A 1 287 ? -17.688 6.318 4.127 1.00 65.06 287 TRP A O 1
ATOM 2142 N N . SER A 1 288 ? -17.005 8.409 3.679 1.00 54.88 288 SER A N 1
ATOM 2143 C CA . SER A 1 288 ? -17.981 8.700 2.613 1.00 54.88 288 SER A CA 1
ATOM 2144 C C . SER A 1 288 ? -17.393 8.489 1.209 1.00 54.88 288 SER A C 1
ATOM 2146 O O . SER A 1 288 ? -16.177 8.369 1.045 1.00 54.88 288 SER A O 1
ATOM 2148 N N . GLU A 1 289 ? -18.235 8.424 0.172 1.00 49.44 289 GLU A N 1
ATOM 2149 C CA . GLU A 1 289 ? -17.785 8.545 -1.223 1.00 49.44 289 GLU A CA 1
ATOM 2150 C C . GLU A 1 289 ? -17.322 9.983 -1.498 1.00 49.44 289 GLU A C 1
ATOM 2152 O O . GLU A 1 289 ? -17.837 10.928 -0.913 1.00 49.44 289 GLU A O 1
ATOM 2157 N N . GLY A 1 290 ? -16.352 10.179 -2.388 1.00 48.06 290 GLY A N 1
ATOM 2158 C CA . GLY A 1 290 ? -15.905 11.527 -2.736 1.00 48.06 290 GLY A CA 1
ATOM 2159 C C . GLY A 1 290 ? -14.941 11.568 -3.921 1.00 48.06 290 GLY A C 1
ATOM 2160 O O . GLY A 1 290 ? -14.459 10.534 -4.405 1.00 48.06 290 GLY A O 1
ATOM 2161 N N . LYS A 1 291 ? -14.652 12.780 -4.390 1.00 47.88 291 LYS A N 1
ATOM 2162 C CA . LYS A 1 291 ? -14.035 13.070 -5.691 1.00 47.88 291 LYS A CA 1
ATOM 2163 C C . LYS A 1 291 ? -12.498 13.066 -5.612 1.00 47.88 291 LYS A C 1
ATOM 2165 O O . LYS A 1 291 ? -11.910 13.411 -4.595 1.00 47.88 291 LYS A O 1
ATOM 2170 N N . VAL A 1 292 ? -11.834 12.641 -6.686 1.00 52.00 292 VAL A N 1
ATOM 2171 C CA . VAL A 1 292 ? -10.395 12.911 -6.893 1.00 52.00 292 VAL A CA 1
ATOM 2172 C C . VAL A 1 292 ? -10.289 14.338 -7.448 1.00 52.00 292 VAL A C 1
ATOM 2174 O O . VAL A 1 292 ? -11.158 14.666 -8.266 1.00 52.00 292 VAL A O 1
ATOM 2177 N N . PRO A 1 293 ? -9.297 15.162 -7.046 1.00 50.25 293 PRO A N 1
ATOM 2178 C CA . PRO A 1 293 ? -9.111 16.500 -7.608 1.00 50.25 293 PRO A CA 1
ATOM 2179 C C . PRO A 1 293 ? -9.150 16.461 -9.142 1.00 50.25 293 PRO A C 1
ATOM 2181 O O . PRO A 1 293 ? -8.528 15.595 -9.764 1.00 50.25 293 PRO A O 1
ATOM 2184 N N . GLU A 1 294 ? -9.953 17.338 -9.748 1.00 43.53 294 GLU A N 1
ATOM 2185 C CA . GLU A 1 294 ? -10.009 17.479 -11.206 1.00 43.53 294 GLU A CA 1
ATOM 2186 C C . GLU A 1 294 ? -8.735 18.188 -11.682 1.00 43.53 294 GLU A C 1
ATOM 2188 O O . GLU A 1 294 ? -8.320 19.178 -11.082 1.00 43.53 294 GLU A O 1
ATOM 2193 N N . GLU A 1 295 ? -8.102 17.667 -12.739 1.00 46.06 295 GLU A N 1
ATOM 2194 C CA . GLU A 1 295 ? -6.993 18.360 -13.404 1.00 46.06 295 GLU A CA 1
ATOM 2195 C C . GLU A 1 295 ? -7.461 19.761 -13.833 1.00 46.06 295 GLU A C 1
ATOM 2197 O O . GLU A 1 295 ? -8.602 19.902 -14.299 1.00 46.06 295 GLU A O 1
ATOM 2202 N N . PRO A 1 296 ? -6.617 20.803 -13.725 1.00 39.25 296 PRO A N 1
ATOM 2203 C CA . PRO A 1 296 ? -6.891 22.046 -14.422 1.00 39.25 296 PRO A CA 1
ATOM 2204 C C . PRO A 1 296 ? -6.978 21.714 -15.912 1.00 39.25 296 PRO A C 1
ATOM 2206 O O . PRO A 1 296 ? -6.007 21.269 -16.515 1.00 39.25 296 PRO A O 1
ATOM 2209 N N . SER A 1 297 ? -8.176 21.870 -16.483 1.00 36.88 297 SER A N 1
ATOM 2210 C CA . SER A 1 297 ? -8.445 21.639 -17.901 1.00 36.88 297 SER A CA 1
ATOM 2211 C C . SER A 1 297 ? -7.349 22.301 -18.727 1.00 36.88 297 SER A C 1
ATOM 2213 O O . SER A 1 297 ? -7.301 23.530 -18.792 1.00 36.88 297 SER A O 1
ATOM 2215 N N . ALA A 1 298 ? -6.496 21.499 -19.368 1.00 41.59 298 ALA A N 1
ATOM 2216 C CA . ALA A 1 298 ? -5.613 21.996 -20.406 1.00 41.59 298 ALA A CA 1
ATOM 2217 C C . ALA A 1 298 ? -6.500 22.741 -21.406 1.00 41.59 298 ALA A C 1
ATOM 2219 O O . ALA A 1 298 ? -7.447 22.175 -21.965 1.00 41.59 298 ALA A O 1
ATOM 2220 N N . ALA A 1 299 ? -6.272 24.046 -21.528 1.00 38.06 299 ALA A N 1
ATOM 2221 C CA . ALA A 1 299 ? -6.915 24.846 -22.543 1.00 38.06 299 ALA A CA 1
ATOM 2222 C C . ALA A 1 299 ? -6.632 24.166 -23.882 1.00 38.06 299 ALA A C 1
ATOM 2224 O O . ALA A 1 299 ? -5.482 23.906 -24.231 1.00 38.06 299 ALA A O 1
ATOM 2225 N N . VAL A 1 300 ? -7.700 23.839 -24.602 1.00 44.28 300 VAL A N 1
ATOM 2226 C CA . VAL A 1 300 ? -7.625 23.488 -26.012 1.00 44.28 300 VAL A CA 1
ATOM 2227 C C . VAL A 1 300 ? -7.136 24.751 -26.721 1.00 44.28 300 VAL A C 1
ATOM 2229 O O . VAL A 1 300 ? -7.938 25.605 -27.096 1.00 44.28 300 VAL A O 1
ATOM 2232 N N . GLU A 1 301 ? -5.819 24.925 -26.834 1.00 41.81 301 GLU A N 1
ATOM 2233 C CA . GLU A 1 301 ? -5.246 25.812 -27.840 1.00 41.81 301 GLU A CA 1
ATOM 2234 C C . GLU A 1 301 ? -5.562 25.171 -29.185 1.00 41.81 301 GLU A C 1
ATOM 2236 O O . GLU A 1 301 ? -5.003 24.148 -29.576 1.00 41.81 301 GLU A O 1
ATOM 2241 N N . GLY A 1 302 ? -6.598 25.723 -29.812 1.00 40.66 302 GLY A N 1
ATOM 2242 C CA . GLY A 1 302 ? -7.107 25.270 -31.086 1.00 40.66 302 GLY A CA 1
ATOM 2243 C C . GLY A 1 302 ? -6.042 25.346 -32.168 1.00 40.66 302 GLY A C 1
ATOM 2244 O O . GLY A 1 302 ? -5.266 26.299 -32.244 1.00 40.66 302 GLY A O 1
ATOM 2245 N N . ASP A 1 303 ? -6.088 24.341 -33.035 1.00 43.03 303 ASP A N 1
ATOM 2246 C CA . ASP A 1 303 ? -5.486 24.348 -34.355 1.00 43.03 303 ASP A CA 1
ATOM 2247 C C . ASP A 1 303 ? -5.752 25.686 -35.061 1.00 43.03 303 ASP A C 1
ATOM 2249 O O . ASP A 1 303 ? -6.855 25.966 -35.534 1.00 43.03 303 ASP A O 1
ATOM 2253 N N . ALA A 1 304 ? -4.707 26.500 -35.166 1.00 47.03 304 ALA A N 1
ATOM 2254 C CA . ALA A 1 304 ? -4.590 27.544 -36.167 1.00 47.03 304 ALA A CA 1
ATOM 2255 C C . ALA A 1 304 ? -3.658 27.030 -37.272 1.00 47.03 304 ALA A C 1
ATOM 2257 O O . ALA A 1 304 ? -2.508 27.447 -37.382 1.00 47.03 304 ALA A O 1
ATOM 2258 N N . PHE A 1 305 ? -4.163 26.103 -38.087 1.00 43.84 305 PHE A N 1
ATOM 2259 C CA . PHE A 1 305 ? -3.659 25.907 -39.444 1.00 43.84 305 PHE A CA 1
ATOM 2260 C C . PHE A 1 305 ? -4.533 26.735 -40.388 1.00 43.84 305 PHE A C 1
ATOM 2262 O O . PHE A 1 305 ? -5.647 26.341 -40.735 1.00 43.84 305 PHE A O 1
ATOM 2269 N N . GLY A 1 306 ? -4.018 27.912 -40.743 1.00 45.34 306 GLY A N 1
ATOM 2270 C CA . GLY A 1 306 ? -4.394 28.686 -41.924 1.00 45.34 306 GLY A CA 1
ATOM 2271 C C . GLY A 1 306 ? -3.247 28.674 -42.922 1.00 45.34 306 GLY A C 1
ATOM 2272 O O . GLY A 1 306 ? -2.084 28.609 -42.462 1.00 45.34 306 GLY A O 1
#

Radius of gyration: 32.68 Å; chains: 1; bounding box: 108×57×101 Å